Protein AF-A0A2B7XZV4-F1 (afdb_monomer_lite)

Foldseek 3Di:
DVQLVVQLVVLLVVLLVCLLVCVVVPDPDDPVVSVLASVLLSVLLSLLLVLLVLVLVVDPDPDDDPPDCPPVCVPSVVVSVCSVVVSVCCLVVVCVVVVHDRDDPVSVVVSNVSSVVSNVSSVVSVVDDVVVVVVVVVVVVVVVVVVVVVPDDPPDPDDDDDPPPPVVVVVVPPPDPPVVVPPDDDDDDD

InterPro domains:
  IPR006068 Cation-transporting P-type ATPase, C-terminal [PF00689] (1-126)
  IPR023298 P-type ATPase, transmembrane domain superfamily [SSF81665] (1-132)

Structure (mmCIF, N/CA/C/O backbone):
data_AF-A0A2B7XZV4-F1
#
_entry.id   AF-A0A2B7XZV4-F1
#
loop_
_atom_site.group_PDB
_atom_site.id
_atom_site.type_symbol
_atom_site.label_atom_id
_atom_site.label_alt_id
_atom_site.label_comp_id
_atom_site.label_asym_id
_atom_site.label_entity_id
_atom_site.label_seq_id
_atom_site.pdbx_PDB_ins_code
_atom_site.Cartn_x
_atom_site.Cartn_y
_atom_site.Cartn_z
_atom_site.occupancy
_atom_site.B_iso_or_equiv
_atom_site.auth_seq_id
_atom_site.auth_comp_id
_atom_site.auth_asym_id
_atom_site.auth_atom_id
_atom_site.pdbx_PDB_model_num
ATOM 1 N N . MET A 1 1 ? -10.770 3.164 16.080 1.00 66.19 1 MET A N 1
ATOM 2 C CA . MET A 1 1 ? -9.782 3.756 15.148 1.00 66.19 1 MET A CA 1
ATOM 3 C C . MET A 1 1 ? -8.525 2.907 15.030 1.00 66.19 1 MET A C 1
ATOM 5 O O . MET A 1 1 ? -8.260 2.432 13.936 1.00 66.19 1 MET A O 1
ATOM 9 N N . TRP A 1 2 ? -7.825 2.608 16.131 1.00 77.12 2 TRP A N 1
ATOM 10 C CA . TRP A 1 2 ? -6.609 1.775 16.102 1.00 77.12 2 TRP A CA 1
ATOM 11 C C . TRP A 1 2 ? -6.791 0.404 15.415 1.00 77.12 2 TRP A C 1
ATOM 13 O O . TRP A 1 2 ? -5.922 -0.012 14.662 1.00 77.12 2 TRP A O 1
ATOM 23 N N . LYS A 1 3 ? -7.953 -0.251 15.580 1.00 79.44 3 LYS A N 1
ATOM 24 C CA . LYS A 1 3 ? -8.263 -1.549 14.949 1.00 79.44 3 LYS A CA 1
ATOM 25 C C . LYS A 1 3 ? -8.179 -1.560 13.419 1.00 79.44 3 LYS A C 1
ATOM 27 O O . LYS A 1 3 ? -7.726 -2.540 12.845 1.00 79.44 3 LYS A O 1
ATOM 32 N N . VAL A 1 4 ? -8.627 -0.482 12.772 1.00 84.06 4 VAL A N 1
ATOM 33 C CA . VAL A 1 4 ? -8.668 -0.398 11.305 1.00 84.06 4 VAL A CA 1
ATOM 34 C C . VAL A 1 4 ? -7.257 -0.166 10.787 1.00 84.06 4 VAL A C 1
ATOM 36 O O . VAL A 1 4 ? -6.849 -0.837 9.856 1.00 84.06 4 VAL A O 1
ATOM 39 N N . ILE A 1 5 ? -6.489 0.695 11.461 1.00 87.06 5 ILE A N 1
ATOM 40 C CA . ILE A 1 5 ? -5.081 0.947 11.136 1.00 87.06 5 ILE A CA 1
ATOM 41 C C . ILE A 1 5 ? -4.276 -0.351 11.262 1.00 87.06 5 ILE A C 1
ATOM 43 O O . ILE A 1 5 ? -3.628 -0.770 10.315 1.00 87.06 5 ILE A O 1
ATOM 47 N N . VAL A 1 6 ? -4.372 -1.034 12.407 1.00 88.19 6 VAL A N 1
ATOM 48 C CA . VAL A 1 6 ? -3.632 -2.283 12.641 1.00 88.19 6 VAL A CA 1
ATOM 49 C C . VAL A 1 6 ? -4.053 -3.372 11.658 1.00 88.19 6 VAL A C 1
ATOM 51 O O . VAL A 1 6 ? -3.199 -4.067 11.120 1.00 88.19 6 VAL A O 1
ATOM 54 N N . GLY A 1 7 ? -5.351 -3.533 11.408 1.00 88.19 7 GLY A N 1
ATOM 55 C CA . GLY A 1 7 ? -5.821 -4.568 10.497 1.00 88.19 7 GLY A CA 1
ATOM 56 C C . GLY A 1 7 ? -5.460 -4.297 9.032 1.00 88.19 7 GLY A C 1
ATOM 57 O O . GLY A 1 7 ? -5.095 -5.238 8.330 1.00 88.19 7 GLY A O 1
ATOM 58 N N . GLU A 1 8 ? -5.491 -3.039 8.584 1.00 90.44 8 GLU A N 1
ATOM 59 C CA . GLU A 1 8 ? -5.095 -2.687 7.217 1.00 90.44 8 GLU A CA 1
ATOM 60 C C . GLU A 1 8 ? -3.590 -2.897 7.009 1.00 90.44 8 GLU A C 1
ATOM 62 O O . GLU A 1 8 ? -3.183 -3.470 6.003 1.00 90.44 8 GLU A O 1
ATOM 67 N N . GLU A 1 9 ? -2.756 -2.513 7.978 1.00 92.00 9 GLU A N 1
ATOM 68 C CA . GLU A 1 9 ? -1.309 -2.748 7.908 1.00 92.00 9 GLU A CA 1
ATOM 69 C C . GLU A 1 9 ? -0.969 -4.245 7.966 1.00 92.00 9 GLU A C 1
ATOM 71 O O . GLU A 1 9 ? -0.098 -4.711 7.231 1.00 92.00 9 GLU A O 1
ATOM 76 N N . ILE A 1 10 ? -1.696 -5.041 8.763 1.00 92.50 10 ILE A N 1
ATOM 77 C CA . ILE A 1 10 ? -1.559 -6.507 8.750 1.00 92.50 10 ILE A CA 1
ATOM 78 C C . ILE A 1 10 ? -1.912 -7.065 7.371 1.00 92.50 10 ILE A C 1
ATOM 80 O O . ILE A 1 10 ? -1.182 -7.916 6.866 1.00 92.50 10 ILE A O 1
ATOM 84 N N . TYR A 1 11 ? -2.998 -6.596 6.750 1.00 91.44 11 TYR A N 1
ATOM 85 C CA . TYR A 1 11 ? -3.364 -7.011 5.397 1.00 91.44 11 TYR A CA 1
ATOM 86 C C . TYR A 1 11 ? -2.264 -6.663 4.389 1.00 91.44 11 TYR A C 1
ATOM 88 O O . TYR A 1 11 ? -1.866 -7.523 3.608 1.00 91.44 11 TYR A O 1
ATOM 96 N N . GLN A 1 12 ? -1.728 -5.443 4.426 1.00 92.56 12 GLN A N 1
ATOM 97 C CA . GLN A 1 12 ? -0.689 -5.002 3.493 1.00 92.56 12 GLN A CA 1
ATOM 98 C C . GLN A 1 12 ? 0.615 -5.788 3.658 1.00 92.56 12 GLN A C 1
ATOM 100 O O . GLN A 1 12 ? 1.227 -6.190 2.664 1.00 92.56 12 GLN A O 1
ATOM 105 N N . LEU A 1 13 ? 1.017 -6.066 4.901 1.00 93.94 13 LEU A N 1
ATOM 106 C CA . LEU A 1 13 ? 2.166 -6.919 5.202 1.00 93.94 13 LEU A CA 1
ATOM 107 C C . LEU A 1 13 ? 1.927 -8.356 4.736 1.00 93.94 13 LEU A C 1
ATOM 109 O O . LEU A 1 13 ? 2.785 -8.931 4.068 1.00 93.94 13 LEU A O 1
ATOM 113 N N . ALA A 1 14 ? 0.758 -8.926 5.035 1.00 93.56 14 ALA A N 1
ATOM 114 C CA . ALA A 1 14 ? 0.409 -10.281 4.627 1.00 93.56 14 ALA A CA 1
ATOM 115 C C . ALA A 1 14 ? 0.369 -10.412 3.102 1.00 93.56 14 ALA A C 1
ATOM 117 O O . ALA A 1 14 ? 0.967 -11.333 2.556 1.00 93.56 14 ALA A O 1
ATOM 118 N N . ALA A 1 15 ? -0.270 -9.477 2.401 1.00 92.06 15 ALA A N 1
ATOM 119 C CA . ALA A 1 15 ? -0.349 -9.479 0.947 1.00 92.06 15 ALA A CA 1
ATOM 120 C C . ALA A 1 15 ? 1.033 -9.315 0.297 1.00 92.06 15 ALA A C 1
ATOM 122 O O . ALA A 1 15 ? 1.346 -10.036 -0.648 1.00 92.06 15 ALA A O 1
ATOM 123 N N . SER A 1 16 ? 1.890 -8.441 0.836 1.00 92.38 16 SER A N 1
ATOM 124 C CA . SER A 1 16 ? 3.270 -8.276 0.354 1.00 92.38 16 SER A CA 1
ATOM 125 C C . SER A 1 16 ? 4.112 -9.532 0.586 1.00 92.38 16 SER A C 1
ATOM 127 O O . SER A 1 16 ? 4.845 -9.958 -0.304 1.00 92.38 16 SER A O 1
ATOM 129 N N . TYR A 1 17 ? 3.967 -10.172 1.748 1.00 93.00 17 TYR A N 1
ATOM 130 C CA . TYR A 1 17 ? 4.653 -11.422 2.070 1.00 93.00 17 TYR A CA 1
ATOM 131 C C . TYR A 1 17 ? 4.172 -12.569 1.174 1.00 93.00 17 TYR A C 1
ATOM 133 O O . TYR A 1 17 ? 4.979 -13.265 0.563 1.00 93.00 17 TYR A O 1
ATOM 141 N N . ILE A 1 18 ? 2.856 -12.726 1.013 1.00 91.88 18 ILE A N 1
ATOM 142 C CA . ILE A 1 18 ? 2.265 -13.714 0.104 1.00 91.88 18 ILE A CA 1
ATOM 143 C C . ILE A 1 18 ? 2.763 -13.479 -1.319 1.00 91.88 18 ILE A C 1
ATOM 145 O O . ILE A 1 18 ? 3.168 -14.431 -1.974 1.00 91.88 18 ILE A O 1
ATOM 149 N N . LEU A 1 19 ? 2.787 -12.237 -1.802 1.00 89.31 19 LEU A N 1
ATOM 150 C CA . LEU A 1 19 ? 3.271 -11.929 -3.145 1.00 89.31 19 LEU A CA 1
ATOM 151 C C . LEU A 1 19 ? 4.769 -12.218 -3.302 1.00 89.31 19 LEU A C 1
ATOM 153 O O . LEU A 1 19 ? 5.180 -12.696 -4.354 1.00 89.31 19 LEU A O 1
ATOM 157 N N . HIS A 1 20 ? 5.572 -11.994 -2.263 1.00 88.81 20 HIS A N 1
ATOM 158 C CA . HIS A 1 20 ? 6.995 -12.321 -2.273 1.00 88.81 20 HIS A CA 1
ATOM 159 C C . HIS A 1 20 ? 7.237 -13.836 -2.380 1.00 88.81 20 HIS A C 1
ATOM 161 O O . HIS A 1 20 ? 7.999 -14.276 -3.236 1.00 88.81 20 HIS A O 1
ATOM 167 N N . PHE A 1 21 ? 6.540 -14.647 -1.577 1.00 87.50 21 PHE A N 1
ATOM 168 C CA . PHE A 1 21 ? 6.731 -16.106 -1.560 1.00 87.50 21 PHE A CA 1
ATOM 169 C C . PHE A 1 21 ? 5.967 -16.854 -2.657 1.00 87.50 21 PHE A C 1
ATOM 171 O O . PHE A 1 21 ? 6.426 -17.885 -3.147 1.00 87.50 21 PHE A O 1
ATOM 178 N N . ALA A 1 22 ? 4.790 -16.369 -3.047 1.00 85.56 22 ALA A N 1
ATOM 179 C CA . ALA A 1 22 ? 3.944 -17.002 -4.053 1.00 85.56 22 ALA A CA 1
ATOM 180 C C . ALA A 1 22 ? 4.149 -16.418 -5.458 1.00 85.56 22 ALA A C 1
ATOM 182 O O . ALA A 1 22 ? 3.806 -17.072 -6.442 1.00 85.56 22 ALA A O 1
ATOM 183 N N . GLY A 1 23 ? 4.756 -15.234 -5.580 1.00 80.50 23 GLY A N 1
ATOM 184 C CA . GLY A 1 23 ? 5.084 -14.589 -6.853 1.00 80.50 23 GLY A CA 1
ATOM 185 C C . GLY A 1 23 ? 5.802 -15.494 -7.865 1.00 80.50 23 GLY A C 1
ATOM 186 O O . GLY A 1 23 ? 5.378 -15.513 -9.024 1.00 80.50 23 GLY A O 1
ATOM 187 N N . PRO A 1 24 ? 6.798 -16.316 -7.468 1.00 78.50 24 PRO A N 1
ATOM 188 C CA . PRO A 1 24 ? 7.452 -17.258 -8.380 1.00 78.50 24 PRO A CA 1
ATOM 189 C C . PRO A 1 24 ? 6.502 -18.272 -9.036 1.00 78.50 24 PRO A C 1
ATOM 191 O O . PRO A 1 24 ? 6.781 -18.742 -10.137 1.00 78.50 24 PRO A O 1
ATOM 194 N N . ARG A 1 25 ? 5.375 -18.605 -8.388 1.00 74.12 25 ARG A N 1
ATOM 195 C CA . ARG A 1 25 ? 4.381 -19.570 -8.893 1.00 74.12 25 ARG A CA 1
ATOM 196 C C . ARG A 1 25 ? 3.387 -18.949 -9.876 1.00 74.12 25 ARG A C 1
ATOM 198 O O . ARG A 1 25 ? 2.841 -19.665 -10.707 1.00 74.12 25 ARG A O 1
ATOM 205 N N . PHE A 1 26 ? 3.143 -17.641 -9.781 1.00 69.25 26 PHE A N 1
ATOM 206 C CA . PHE A 1 26 ? 2.128 -16.937 -10.576 1.00 69.25 26 PHE A CA 1
ATOM 207 C C . PHE A 1 26 ? 2.693 -16.176 -11.785 1.00 69.25 26 PHE A C 1
ATOM 209 O O . PHE A 1 26 ? 1.923 -15.727 -12.633 1.00 69.25 26 PHE A O 1
ATOM 216 N N . LEU A 1 27 ? 4.016 -16.005 -11.880 1.00 69.50 27 LEU A N 1
ATOM 217 C CA . LEU A 1 27 ? 4.663 -15.250 -12.954 1.00 69.50 27 LEU A CA 1
ATOM 218 C C . LEU A 1 27 ? 5.225 -16.183 -14.046 1.00 69.50 27 LEU A C 1
ATOM 220 O O . LEU A 1 27 ? 6.229 -16.855 -13.805 1.00 69.50 27 LEU A O 1
ATOM 224 N N . PRO A 1 28 ? 4.661 -16.185 -15.269 1.00 64.69 28 PRO A N 1
ATOM 225 C CA . PRO A 1 28 ? 5.099 -17.055 -16.370 1.00 64.69 28 PRO A CA 1
ATOM 226 C C . PRO A 1 28 ? 6.418 -16.632 -17.067 1.00 64.69 28 PRO A C 1
ATOM 228 O O . PRO A 1 28 ? 6.605 -16.926 -18.239 1.00 64.69 28 PRO A O 1
ATOM 231 N N . SER A 1 29 ? 7.342 -15.937 -16.390 1.00 58.88 29 SER A N 1
ATOM 232 C CA . SER A 1 29 ? 8.588 -15.407 -16.996 1.00 58.88 29 SER A CA 1
ATOM 233 C C . SER A 1 29 ? 9.793 -16.323 -16.744 1.00 58.88 29 SER A C 1
ATOM 235 O O . SER A 1 29 ? 9.818 -17.004 -15.724 1.00 58.88 29 SER A O 1
ATOM 237 N N . ASP A 1 30 ? 10.805 -16.339 -17.616 1.00 62.25 30 ASP A N 1
ATOM 238 C CA . ASP A 1 30 ? 12.021 -17.160 -17.454 1.00 62.25 30 ASP A CA 1
ATOM 239 C C . ASP A 1 30 ? 12.729 -16.944 -16.110 1.00 62.25 30 ASP A C 1
ATOM 241 O O . ASP A 1 30 ? 12.752 -15.830 -15.581 1.00 62.25 30 ASP A O 1
ATOM 245 N N . ASN A 1 31 ? 13.311 -18.017 -15.567 1.00 61.78 31 ASN A N 1
ATOM 246 C CA . ASN A 1 31 ? 13.809 -18.109 -14.188 1.00 61.78 31 ASN A CA 1
ATOM 247 C C . ASN A 1 31 ? 14.786 -16.980 -13.806 1.00 61.78 31 ASN A C 1
ATOM 249 O O . ASN A 1 31 ? 14.632 -16.394 -12.738 1.00 61.78 31 ASN A O 1
ATOM 253 N N . ASP A 1 32 ? 15.681 -16.578 -14.711 1.00 63.16 32 ASP A N 1
ATOM 254 C CA . ASP A 1 32 ? 16.664 -15.510 -14.459 1.00 63.16 32 ASP A CA 1
ATOM 255 C C . ASP A 1 32 ? 16.030 -14.110 -14.382 1.00 63.16 32 ASP A C 1
ATOM 257 O O . ASP A 1 32 ? 16.518 -13.209 -13.699 1.00 63.16 32 ASP A O 1
ATOM 261 N N . THR A 1 33 ? 14.893 -13.914 -15.055 1.00 67.12 33 THR A N 1
ATOM 262 C CA . THR A 1 33 ? 14.143 -12.647 -15.028 1.00 67.12 33 THR A CA 1
ATOM 263 C C . THR A 1 33 ? 13.133 -12.570 -13.886 1.00 67.12 33 THR A C 1
ATOM 265 O O . THR A 1 33 ? 12.626 -11.484 -13.596 1.00 67.12 33 THR A O 1
ATOM 268 N N . LYS A 1 34 ? 12.823 -13.700 -13.235 1.00 68.50 34 LYS A N 1
ATOM 269 C CA . LYS A 1 34 ? 11.896 -13.747 -12.096 1.00 68.50 34 LYS A CA 1
ATOM 270 C C . LYS A 1 34 ? 12.510 -13.078 -10.868 1.00 68.50 34 LYS A C 1
ATOM 272 O O . LYS A 1 34 ? 11.899 -12.167 -10.314 1.00 68.50 34 LYS A O 1
ATOM 277 N N . GLU A 1 35 ? 13.725 -13.476 -10.497 1.00 70.94 35 GLU A N 1
ATOM 278 C CA . GLU A 1 35 ? 14.405 -13.019 -9.273 1.00 70.94 35 GLU A CA 1
ATOM 279 C C . GLU A 1 35 ? 14.624 -11.499 -9.246 1.00 70.94 35 GLU A C 1
ATOM 281 O O . GLU A 1 35 ? 14.456 -10.853 -8.215 1.00 70.94 35 GLU A O 1
ATOM 286 N N . SER A 1 36 ? 14.901 -10.888 -10.400 1.00 73.88 36 SER A N 1
ATOM 287 C CA . SER A 1 36 ? 15.126 -9.440 -10.503 1.00 73.88 36 SER A CA 1
ATOM 288 C C . SER A 1 36 ? 13.840 -8.604 -10.544 1.00 73.88 36 SER A C 1
ATOM 290 O O . SER A 1 36 ? 13.855 -7.424 -10.191 1.00 73.88 36 SER A O 1
ATOM 292 N N . ARG A 1 37 ? 12.708 -9.188 -10.961 1.00 79.50 37 ARG A N 1
ATOM 293 C CA . ARG A 1 37 ? 11.419 -8.481 -11.116 1.00 79.50 37 ARG A CA 1
ATOM 294 C C . ARG A 1 37 ? 10.489 -8.644 -9.921 1.00 79.50 37 ARG A C 1
ATOM 296 O O . ARG A 1 37 ? 9.630 -7.790 -9.707 1.00 79.50 37 ARG A O 1
ATOM 303 N N . LEU A 1 38 ? 10.647 -9.707 -9.136 1.00 85.12 38 LEU A N 1
ATOM 304 C CA . LEU A 1 38 ? 9.831 -9.967 -7.948 1.00 85.12 38 LEU A CA 1
ATOM 305 C C . LEU A 1 38 ? 9.902 -8.835 -6.908 1.00 85.12 38 LEU A C 1
ATOM 307 O O . LEU A 1 38 ? 8.837 -8.366 -6.502 1.00 85.12 38 LEU A O 1
ATOM 311 N N . PRO A 1 39 ? 11.085 -8.319 -6.515 1.00 86.00 39 PRO A N 1
ATOM 312 C CA . PRO A 1 39 ? 11.167 -7.215 -5.557 1.00 86.00 39 PRO A CA 1
ATOM 313 C C . PRO A 1 39 ? 10.483 -5.945 -6.073 1.00 86.00 39 PRO A C 1
ATOM 315 O O . PRO A 1 39 ? 9.751 -5.288 -5.334 1.00 86.00 39 PRO A O 1
ATOM 318 N N . ALA A 1 40 ? 10.655 -5.644 -7.364 1.00 87.25 40 ALA A N 1
ATOM 319 C CA . ALA A 1 40 ? 10.008 -4.520 -8.031 1.00 87.25 40 ALA A CA 1
ATOM 320 C C . ALA A 1 40 ? 8.475 -4.662 -8.038 1.00 87.25 40 ALA A C 1
ATOM 322 O O . ALA A 1 40 ? 7.758 -3.690 -7.804 1.00 87.25 40 ALA A O 1
ATOM 323 N N . LEU A 1 41 ? 7.961 -5.876 -8.257 1.00 88.75 41 LEU A N 1
ATOM 324 C CA . LEU A 1 41 ? 6.530 -6.168 -8.216 1.00 88.75 41 LEU A CA 1
ATOM 325 C C . LEU A 1 41 ? 5.939 -6.054 -6.811 1.00 88.75 41 LEU A C 1
ATOM 327 O O . LEU A 1 41 ? 4.858 -5.480 -6.655 1.00 88.75 41 LEU A O 1
ATOM 331 N N . VAL A 1 42 ? 6.636 -6.570 -5.799 1.00 89.81 42 VAL A N 1
ATOM 332 C CA . VAL A 1 42 ? 6.218 -6.451 -4.396 1.00 89.81 42 VAL A CA 1
ATOM 333 C C . VAL A 1 42 ? 6.192 -4.984 -3.982 1.00 89.81 42 VAL A C 1
ATOM 335 O O . VAL A 1 42 ? 5.180 -4.523 -3.458 1.00 89.81 42 VAL A O 1
ATOM 338 N N . PHE A 1 43 ? 7.244 -4.227 -4.300 1.00 88.94 43 PHE A N 1
ATOM 339 C CA . PHE A 1 43 ? 7.303 -2.791 -4.033 1.00 88.94 43 PHE A CA 1
ATOM 340 C C . PHE A 1 43 ? 6.168 -2.024 -4.725 1.00 88.94 43 PHE A C 1
ATOM 342 O O . PHE A 1 43 ? 5.448 -1.273 -4.068 1.00 88.94 43 PHE A O 1
ATOM 349 N N . ASN A 1 44 ? 5.956 -2.250 -6.026 1.00 90.62 44 ASN A N 1
ATOM 350 C CA . ASN A 1 44 ? 4.896 -1.586 -6.786 1.00 90.62 44 ASN A CA 1
ATOM 351 C C . ASN A 1 44 ? 3.514 -1.877 -6.190 1.00 90.62 44 ASN A C 1
ATOM 353 O O . ASN A 1 44 ? 2.702 -0.978 -5.997 1.00 90.62 44 ASN A O 1
ATOM 357 N N . THR A 1 45 ? 3.257 -3.138 -5.847 1.00 91.94 45 THR A N 1
ATOM 358 C CA . THR A 1 45 ? 1.988 -3.550 -5.238 1.00 91.94 45 THR A CA 1
ATOM 359 C C . THR A 1 45 ? 1.791 -2.915 -3.864 1.00 91.94 45 THR A C 1
ATOM 361 O O . THR A 1 45 ? 0.704 -2.422 -3.569 1.00 91.94 45 THR A O 1
ATOM 364 N N . PHE A 1 46 ? 2.840 -2.859 -3.043 1.00 92.06 46 PHE A N 1
ATOM 365 C CA . PHE A 1 46 ? 2.792 -2.217 -1.733 1.00 92.06 46 PHE A CA 1
ATOM 366 C C . PHE A 1 46 ? 2.489 -0.714 -1.849 1.00 92.06 46 PHE A C 1
ATOM 368 O O . PHE A 1 46 ? 1.612 -0.212 -1.150 1.00 92.06 46 PHE A O 1
ATOM 375 N N . MET A 1 47 ? 3.113 0.005 -2.788 1.00 91.12 47 MET A N 1
ATOM 376 C CA . MET A 1 47 ? 2.813 1.425 -3.035 1.00 91.12 47 MET A CA 1
ATOM 377 C C . MET A 1 47 ? 1.371 1.653 -3.520 1.00 91.12 47 MET A C 1
ATOM 379 O O . MET A 1 47 ? 0.712 2.614 -3.099 1.00 91.12 47 MET A O 1
ATOM 383 N N . TRP A 1 48 ? 0.836 0.745 -4.343 1.00 91.94 48 TRP A N 1
ATOM 384 C CA . TRP A 1 48 ? -0.579 0.761 -4.720 1.00 91.94 48 TRP A CA 1
ATOM 385 C C . TRP A 1 48 ? -1.489 0.566 -3.512 1.00 91.94 48 TRP A C 1
ATOM 387 O O . TRP A 1 48 ? -2.428 1.341 -3.329 1.00 91.94 48 TRP A O 1
ATOM 397 N N . MET A 1 49 ? -1.190 -0.399 -2.643 1.00 92.38 49 MET A N 1
ATOM 398 C CA . MET A 1 49 ? -1.946 -0.602 -1.407 1.00 92.38 49 MET A CA 1
ATOM 399 C C . MET A 1 49 ? -1.926 0.643 -0.512 1.00 92.38 49 MET A C 1
ATOM 401 O O . MET A 1 49 ? -2.987 1.042 -0.038 1.00 92.38 49 MET A O 1
ATOM 405 N N . GLN A 1 50 ? -0.776 1.307 -0.357 1.00 91.44 50 GLN A N 1
ATOM 406 C CA . GLN A 1 50 ? -0.664 2.551 0.416 1.00 91.44 50 GLN A CA 1
ATOM 407 C C . GLN A 1 50 ? -1.498 3.691 -0.185 1.00 91.44 50 GLN A C 1
ATOM 409 O O . GLN A 1 50 ? -2.177 4.432 0.530 1.00 91.44 50 GLN A O 1
ATOM 414 N N . THR A 1 51 ? -1.514 3.800 -1.514 1.00 89.44 51 THR A N 1
ATOM 415 C CA . THR A 1 51 ? -2.335 4.790 -2.228 1.00 89.44 51 THR A CA 1
ATOM 416 C C . THR A 1 51 ? -3.827 4.558 -1.980 1.00 89.44 51 THR A C 1
ATOM 418 O O . THR A 1 51 ? -4.567 5.499 -1.686 1.00 89.44 51 THR A O 1
ATOM 421 N N . PHE A 1 52 ? -4.287 3.307 -2.049 1.00 87.19 52 PHE A N 1
ATOM 422 C CA . PHE A 1 52 ? -5.686 2.973 -1.779 1.00 87.19 52 PHE A CA 1
ATOM 423 C C . PHE A 1 52 ? -6.050 3.080 -0.292 1.00 87.19 52 PHE A C 1
ATOM 425 O O . PHE A 1 52 ? -7.155 3.519 0.030 1.00 87.19 52 PHE A O 1
ATOM 432 N N . ASN A 1 53 ? -5.117 2.787 0.615 1.00 86.81 53 ASN A N 1
ATOM 433 C CA . ASN A 1 53 ? -5.282 2.993 2.056 1.00 86.81 53 ASN A CA 1
ATOM 434 C C . ASN A 1 53 ? -5.507 4.482 2.389 1.00 86.81 53 ASN A C 1
ATOM 436 O O . ASN A 1 53 ? -6.391 4.827 3.178 1.00 86.81 53 ASN A O 1
ATOM 440 N N . LEU A 1 54 ? -4.797 5.399 1.718 1.00 84.19 54 LEU A N 1
ATOM 441 C CA . LEU A 1 54 ? -5.027 6.845 1.854 1.00 84.19 54 LEU A CA 1
ATOM 442 C C . LEU A 1 54 ? -6.454 7.246 1.437 1.00 84.19 54 LEU A C 1
ATOM 444 O O . LEU A 1 54 ? -7.087 8.078 2.092 1.00 84.19 54 LEU A O 1
ATOM 448 N N . ILE A 1 55 ? -6.980 6.633 0.372 1.00 79.00 55 ILE A N 1
ATOM 449 C CA . ILE A 1 55 ? -8.357 6.856 -0.093 1.00 79.00 55 ILE A CA 1
ATOM 450 C C . ILE A 1 55 ? -9.363 6.330 0.938 1.00 79.00 55 ILE A C 1
ATOM 452 O O . ILE A 1 55 ? -10.326 7.033 1.260 1.00 79.00 55 ILE A O 1
ATOM 456 N N . ASN A 1 56 ? -9.126 5.138 1.491 1.00 79.06 56 ASN A N 1
ATOM 457 C CA . ASN A 1 56 ? -9.974 4.533 2.517 1.00 79.06 56 ASN A CA 1
ATOM 458 C C . ASN A 1 56 ? -10.036 5.412 3.782 1.00 79.06 56 ASN A C 1
ATOM 460 O O . ASN A 1 56 ? -11.120 5.753 4.266 1.00 79.06 56 ASN A O 1
ATOM 464 N N . ASN A 1 57 ? -8.889 5.883 4.275 1.00 71.31 57 ASN A N 1
ATOM 465 C CA . ASN A 1 57 ? -8.797 6.695 5.494 1.00 71.31 57 ASN A CA 1
ATOM 466 C C . ASN A 1 57 ? -9.325 8.131 5.340 1.00 71.31 57 ASN A C 1
ATOM 468 O O . ASN A 1 57 ? -9.592 8.788 6.345 1.00 71.31 57 ASN A O 1
ATOM 472 N N . ARG A 1 58 ? -9.572 8.609 4.111 1.00 72.44 58 ARG A N 1
ATOM 473 C CA . ARG A 1 58 ? -10.171 9.934 3.871 1.00 72.44 58 ARG A CA 1
ATOM 474 C C . ARG A 1 58 ? -11.628 10.038 4.330 1.00 72.44 58 ARG A C 1
ATOM 476 O O . ARG A 1 58 ? -12.079 11.126 4.675 1.00 72.44 58 ARG A O 1
ATOM 483 N N . ARG A 1 59 ? -12.393 8.944 4.304 1.00 59.22 59 ARG A N 1
ATOM 484 C CA . ARG A 1 59 ? -13.788 8.928 4.773 1.00 59.22 59 ARG A CA 1
ATOM 485 C C . ARG A 1 59 ? -13.940 7.934 5.908 1.00 59.22 59 ARG A C 1
ATOM 487 O O . ARG A 1 59 ? -14.330 6.798 5.682 1.00 59.22 59 ARG A O 1
ATOM 494 N N . VAL A 1 60 ? -13.640 8.376 7.124 1.00 57.09 60 VAL A N 1
ATOM 495 C CA . VAL A 1 60 ? -14.032 7.688 8.366 1.00 57.09 60 VAL A CA 1
ATOM 496 C C . VAL A 1 60 ? -15.470 8.045 8.787 1.00 57.09 60 VAL A C 1
ATOM 498 O O . VAL A 1 60 ? -16.024 7.388 9.662 1.00 57.09 60 VAL A O 1
ATOM 501 N N . ASP A 1 61 ? -16.116 9.013 8.125 1.00 47.62 61 ASP A N 1
ATOM 502 C CA . ASP A 1 61 ? -17.475 9.436 8.473 1.00 47.62 61 ASP A CA 1
ATOM 503 C C . ASP A 1 61 ? -18.566 8.595 7.800 1.00 47.62 61 ASP A C 1
ATOM 505 O O . ASP A 1 61 ? -18.644 8.463 6.577 1.00 47.62 61 ASP A O 1
ATOM 509 N N . SER A 1 62 ? -19.445 8.058 8.644 1.00 51.47 62 SER A N 1
ATOM 510 C CA . SER A 1 62 ? -20.549 7.134 8.364 1.00 51.47 62 SER A CA 1
ATOM 511 C C . SER A 1 62 ? -21.766 7.747 7.653 1.00 51.47 62 SER A C 1
ATOM 513 O O . SER A 1 62 ? -22.857 7.188 7.735 1.00 51.47 62 SER A O 1
ATOM 515 N N . HIS A 1 63 ? -21.626 8.885 6.967 1.00 46.84 63 HIS A N 1
ATOM 516 C CA . HIS A 1 63 ? -22.772 9.601 6.400 1.00 46.84 63 HIS A CA 1
ATOM 517 C C . HIS A 1 63 ? -22.709 9.672 4.868 1.00 46.84 63 HIS A C 1
ATOM 519 O O . HIS A 1 63 ? -21.815 10.256 4.252 1.00 46.84 63 HIS A O 1
ATOM 525 N N . VAL A 1 64 ? -23.702 9.021 4.267 1.00 49.84 64 VAL A N 1
ATOM 526 C CA . VAL A 1 64 ? -24.052 9.005 2.846 1.00 49.84 64 VAL A CA 1
ATOM 527 C C . VAL A 1 64 ? -24.183 10.426 2.280 1.00 49.84 64 VAL A C 1
ATOM 529 O O . VAL A 1 64 ? -25.051 11.197 2.667 1.00 49.84 64 VAL A O 1
ATOM 532 N N . GLY A 1 65 ? -23.298 10.775 1.345 1.00 50.47 65 GLY A N 1
ATOM 533 C CA . GLY A 1 65 ? -23.274 12.087 0.689 1.00 50.47 65 GLY A CA 1
ATOM 534 C C . GLY A 1 65 ? -22.032 12.253 -0.184 1.00 50.47 65 GLY A C 1
ATOM 535 O O . GLY A 1 65 ? -21.133 13.036 0.122 1.00 50.47 65 GLY A O 1
ATOM 536 N N . VAL A 1 66 ? -21.916 11.444 -1.245 1.00 55.78 66 VAL A N 1
ATOM 537 C CA . VAL A 1 66 ? -20.635 11.217 -1.938 1.00 55.78 66 VAL A CA 1
ATOM 538 C C . VAL A 1 66 ? -20.113 12.435 -2.717 1.00 55.78 66 VAL A C 1
ATOM 540 O O . VAL A 1 66 ? -18.895 12.590 -2.790 1.00 55.78 66 VAL A O 1
ATOM 543 N N . PHE A 1 67 ? -20.968 13.346 -3.189 1.00 51.44 67 PHE A N 1
ATOM 544 C CA . PHE A 1 67 ? -20.581 14.353 -4.191 1.00 51.44 67 PHE A CA 1
ATOM 545 C C . PHE A 1 67 ? -20.286 15.777 -3.689 1.00 51.44 67 PHE A C 1
ATOM 547 O O . PHE A 1 67 ? -19.650 16.542 -4.407 1.00 51.44 67 PHE A O 1
ATOM 554 N N . TRP A 1 68 ? -20.670 16.150 -2.465 1.00 48.84 68 TRP A N 1
ATOM 555 C CA . TRP A 1 68 ? -20.650 17.568 -2.052 1.00 48.84 68 TRP A CA 1
ATOM 556 C C . TRP A 1 68 ? -19.395 18.037 -1.289 1.00 48.84 68 TRP A C 1
ATOM 558 O O . TRP A 1 68 ? -19.288 19.207 -0.933 1.00 48.84 68 TRP A O 1
ATOM 568 N N . GLY A 1 69 ? -18.414 17.157 -1.048 1.00 50.72 69 GLY A N 1
ATOM 569 C CA . GLY A 1 69 ? -17.254 17.465 -0.188 1.00 50.72 69 GLY A CA 1
ATOM 570 C C . GLY A 1 69 ? -15.871 17.211 -0.789 1.00 50.72 69 GLY A C 1
ATOM 571 O O . GLY A 1 69 ? -14.870 17.491 -0.133 1.00 50.72 69 GLY A O 1
ATOM 572 N N . ILE A 1 70 ? -15.781 16.699 -2.024 1.00 53.28 70 ILE A N 1
ATOM 573 C CA . ILE A 1 70 ? -14.517 16.218 -2.626 1.00 53.28 70 ILE A CA 1
ATOM 574 C C . ILE A 1 70 ? -13.441 17.320 -2.693 1.00 53.28 70 ILE A C 1
ATOM 576 O O . ILE A 1 70 ? -12.252 17.013 -2.635 1.00 53.28 70 ILE A O 1
ATOM 580 N N . ARG A 1 71 ? -13.852 18.594 -2.738 1.00 52.81 71 ARG A N 1
ATOM 581 C CA . ARG A 1 71 ? -12.978 19.769 -2.882 1.00 52.81 71 ARG A CA 1
ATOM 582 C C . ARG A 1 71 ? -12.637 20.487 -1.565 1.00 52.81 71 ARG A C 1
ATOM 584 O O . ARG A 1 71 ? -11.963 21.508 -1.605 1.00 52.81 71 ARG A O 1
ATOM 591 N N . ARG A 1 72 ? -13.090 20.013 -0.396 1.00 55.88 72 ARG A N 1
ATOM 592 C CA . ARG A 1 72 ? -12.894 20.758 0.870 1.00 55.88 72 ARG A CA 1
ATOM 593 C C . ARG A 1 72 ? -11.521 20.525 1.526 1.00 55.88 72 ARG A C 1
ATOM 595 O O . ARG A 1 72 ? -11.132 21.309 2.379 1.00 55.88 72 ARG A O 1
ATOM 602 N N . GLY A 1 73 ? -10.763 19.511 1.087 1.00 65.50 73 GLY A N 1
ATOM 603 C CA . GLY A 1 73 ? -9.413 19.196 1.581 1.00 65.50 73 GLY A CA 1
ATOM 604 C C . GLY A 1 73 ? -8.407 18.965 0.450 1.00 65.50 73 GLY A C 1
ATOM 605 O O . GLY A 1 73 ? -8.084 17.823 0.128 1.00 65.50 73 GLY A O 1
ATOM 606 N N . TYR A 1 74 ? -7.918 20.046 -0.163 1.00 68.44 74 TYR A N 1
ATOM 607 C CA . TYR A 1 74 ? -6.957 20.006 -1.276 1.00 68.44 74 TYR A CA 1
ATOM 608 C C . TYR A 1 74 ? -5.617 19.366 -0.892 1.00 68.44 74 TYR A C 1
ATOM 610 O O . TYR A 1 74 ? -5.038 18.655 -1.705 1.00 68.44 74 TYR A O 1
ATOM 618 N N . TYR A 1 75 ? -5.163 19.525 0.354 1.00 74.38 75 TYR A N 1
ATOM 619 C CA . TYR A 1 75 ? -3.908 18.940 0.837 1.00 74.38 75 TYR A CA 1
ATOM 620 C C . TYR A 1 75 ? -3.839 17.415 0.686 1.00 74.38 75 TYR A C 1
ATOM 622 O O . TYR A 1 75 ? -2.808 16.887 0.286 1.00 74.38 75 TYR A O 1
ATOM 630 N N . LEU A 1 76 ? -4.940 16.701 0.943 1.00 73.06 76 LEU A N 1
ATOM 631 C CA . LEU A 1 76 ? -4.965 15.237 0.851 1.00 73.06 76 LEU A CA 1
ATOM 632 C C . LEU A 1 76 ? -5.010 14.765 -0.609 1.00 73.06 76 LEU A C 1
ATOM 634 O O . LEU A 1 76 ? -4.387 13.767 -0.955 1.00 73.06 76 LEU A O 1
ATOM 638 N N . LEU A 1 77 ? -5.679 15.522 -1.486 1.00 78.06 77 LEU A N 1
ATOM 639 C CA . LEU A 1 77 ? -5.627 15.286 -2.931 1.00 78.06 77 LEU A CA 1
ATOM 640 C C . LEU A 1 77 ? -4.203 15.500 -3.469 1.00 78.06 77 LEU A C 1
ATOM 642 O O . LEU A 1 77 ? -3.709 14.671 -4.224 1.00 78.06 77 LEU A O 1
ATOM 646 N N . ILE A 1 78 ? -3.535 16.577 -3.046 1.00 83.56 78 ILE A N 1
ATOM 647 C CA . ILE A 1 78 ? -2.147 16.874 -3.422 1.00 83.56 78 ILE A CA 1
ATOM 648 C C . ILE A 1 78 ? -1.213 15.773 -2.918 1.00 83.56 78 ILE A C 1
ATOM 650 O O . ILE A 1 78 ? -0.409 15.277 -3.696 1.00 83.56 78 ILE A O 1
ATOM 654 N N . ALA A 1 79 ? -1.350 15.336 -1.663 1.00 84.06 79 ALA A N 1
ATOM 655 C CA . ALA A 1 79 ? -0.554 14.239 -1.115 1.00 84.06 79 ALA A CA 1
ATOM 656 C C . ALA A 1 79 ? -0.777 12.925 -1.882 1.00 84.06 79 ALA A C 1
ATOM 658 O O . ALA A 1 79 ? 0.186 12.241 -2.213 1.00 84.06 79 ALA A O 1
ATOM 659 N N . MET A 1 80 ? -2.023 12.597 -2.241 1.00 85.56 80 MET A N 1
ATOM 660 C CA . MET A 1 80 ? -2.337 11.418 -3.056 1.00 85.56 80 MET A CA 1
ATOM 661 C C . MET A 1 80 ? -1.681 11.496 -4.439 1.00 85.56 80 MET A C 1
ATOM 663 O O . MET A 1 80 ? -1.056 10.535 -4.880 1.00 85.56 80 MET A O 1
ATOM 667 N N . LEU A 1 81 ? -1.784 12.645 -5.111 1.00 87.38 81 LEU A N 1
ATOM 668 C CA . LEU A 1 81 ? -1.149 12.867 -6.410 1.00 87.38 81 LEU A CA 1
ATOM 669 C C . LEU A 1 81 ? 0.379 12.841 -6.310 1.00 87.38 81 LEU A C 1
ATOM 671 O O . LEU A 1 81 ? 1.027 12.288 -7.192 1.00 87.38 81 LEU A O 1
ATOM 675 N N . ALA A 1 82 ? 0.951 13.378 -5.232 1.00 89.81 82 ALA A N 1
ATOM 676 C CA . ALA A 1 82 ? 2.385 13.339 -4.973 1.00 89.81 82 ALA A CA 1
ATOM 677 C C . ALA A 1 82 ? 2.880 11.905 -4.739 1.00 89.81 82 ALA A C 1
ATOM 679 O O . ALA A 1 82 ? 3.918 11.535 -5.276 1.00 89.81 82 ALA A O 1
ATOM 680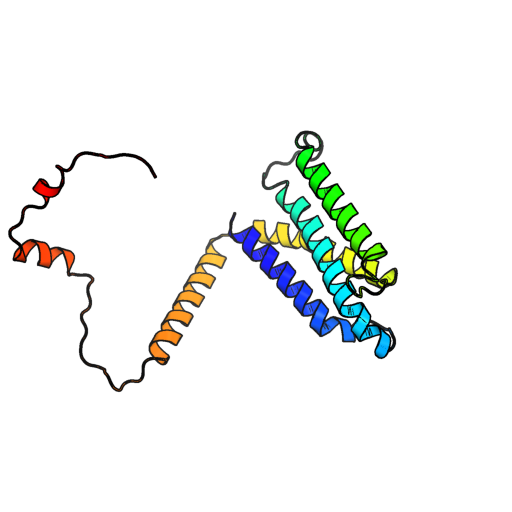 N N . ILE A 1 83 ? 2.127 11.075 -4.011 1.00 90.00 83 ILE A N 1
ATOM 681 C CA . ILE A 1 83 ? 2.460 9.658 -3.806 1.00 90.00 83 ILE A CA 1
ATOM 682 C C . ILE A 1 83 ? 2.353 8.887 -5.123 1.00 90.00 83 ILE A C 1
ATOM 684 O O . ILE A 1 83 ? 3.281 8.162 -5.467 1.00 90.00 83 ILE A O 1
ATOM 688 N N . ILE A 1 84 ? 1.273 9.076 -5.893 1.00 89.94 84 ILE A N 1
ATOM 689 C CA . ILE A 1 84 ? 1.089 8.433 -7.206 1.00 89.94 84 ILE A CA 1
ATOM 690 C C . ILE A 1 84 ? 2.200 8.852 -8.179 1.00 89.94 84 ILE A C 1
ATOM 692 O O . ILE A 1 84 ? 2.838 8.003 -8.798 1.00 89.94 84 ILE A O 1
ATOM 696 N N . GLY A 1 85 ? 2.472 10.151 -8.293 1.00 90.69 85 GLY A N 1
ATOM 697 C CA . GLY A 1 85 ? 3.534 10.674 -9.152 1.00 90.69 85 GLY A CA 1
ATOM 698 C C . GLY A 1 85 ? 4.922 10.221 -8.702 1.00 90.69 85 GLY A C 1
ATOM 699 O O . GLY A 1 85 ? 5.739 9.820 -9.532 1.00 90.69 85 GLY A O 1
ATOM 700 N N . GLY A 1 86 ? 5.173 10.214 -7.392 1.00 89.69 86 GLY A N 1
ATOM 701 C CA . GLY A 1 86 ? 6.419 9.752 -6.789 1.00 89.69 86 GLY A CA 1
ATOM 702 C C . GLY A 1 86 ? 6.679 8.276 -7.068 1.00 89.69 86 GLY A C 1
ATOM 703 O O . GLY A 1 86 ? 7.744 7.940 -7.580 1.00 89.69 86 GLY A O 1
ATOM 704 N N . GLN A 1 87 ? 5.701 7.397 -6.828 1.00 88.25 87 GLN A N 1
ATOM 705 C CA . GLN A 1 87 ? 5.874 5.965 -7.094 1.00 88.25 87 GLN A CA 1
ATOM 706 C C . GLN A 1 87 ? 6.076 5.678 -8.588 1.00 88.25 87 GLN A C 1
ATOM 708 O O . GLN A 1 87 ? 6.947 4.888 -8.940 1.00 88.25 87 GLN A O 1
ATOM 713 N N . ILE A 1 88 ? 5.348 6.362 -9.481 1.00 87.75 88 ILE A N 1
ATOM 714 C CA . ILE A 1 88 ? 5.520 6.207 -10.933 1.00 87.75 88 ILE A CA 1
ATOM 715 C C . ILE A 1 88 ? 6.934 6.640 -11.330 1.00 87.75 88 ILE A C 1
ATOM 717 O O . ILE A 1 88 ? 7.630 5.912 -12.036 1.00 87.75 88 ILE A O 1
ATOM 721 N N . THR A 1 89 ? 7.396 7.784 -10.820 1.00 86.75 89 THR A N 1
ATOM 722 C CA . THR A 1 89 ? 8.758 8.280 -11.062 1.00 86.75 89 THR A CA 1
ATOM 723 C C . THR A 1 89 ? 9.805 7.280 -10.578 1.00 86.75 89 THR A C 1
ATOM 725 O O . THR A 1 89 ? 10.733 6.970 -11.321 1.00 86.75 89 THR A O 1
ATOM 728 N N . ILE A 1 90 ? 9.637 6.698 -9.386 1.00 85.00 90 ILE A N 1
ATOM 729 C CA . ILE A 1 90 ? 10.543 5.671 -8.852 1.00 85.00 90 ILE A CA 1
ATOM 730 C C . ILE A 1 90 ? 10.542 4.419 -9.738 1.00 85.00 90 ILE A C 1
ATOM 732 O O . ILE A 1 90 ? 11.603 3.870 -10.009 1.00 85.00 90 ILE A O 1
ATOM 736 N N . MET A 1 91 ? 9.395 3.988 -10.260 1.00 81.62 91 MET A N 1
ATOM 737 C CA . MET A 1 91 ? 9.318 2.802 -11.122 1.00 81.62 91 MET A CA 1
ATOM 738 C C . MET A 1 91 ? 9.965 3.006 -12.501 1.00 81.62 91 MET A C 1
ATOM 740 O O . MET A 1 91 ? 10.461 2.046 -13.091 1.00 81.62 91 MET A O 1
ATOM 744 N N . PHE A 1 92 ? 9.989 4.237 -13.023 1.00 79.38 92 PHE A N 1
ATOM 745 C CA . PHE A 1 92 ? 10.615 4.548 -14.315 1.00 79.38 92 PHE A CA 1
ATOM 746 C C . PHE A 1 92 ? 12.088 4.971 -14.209 1.00 79.38 92 PHE A C 1
ATOM 748 O O . PHE A 1 92 ? 12.881 4.620 -15.085 1.00 79.38 92 PHE A O 1
ATOM 755 N N . VAL A 1 93 ? 12.458 5.704 -13.155 1.00 78.69 93 VAL A N 1
ATOM 756 C CA . VAL A 1 93 ? 13.798 6.291 -12.949 1.00 78.69 93 VAL A CA 1
ATOM 757 C C . VAL A 1 93 ? 14.646 5.463 -11.976 1.00 78.69 93 VAL A C 1
ATOM 759 O O . VAL A 1 93 ? 15.869 5.454 -12.069 1.00 78.69 93 VAL A O 1
ATOM 762 N N . GLY A 1 94 ? 14.025 4.694 -11.081 1.00 69.38 94 GLY A N 1
ATOM 763 C CA . GLY A 1 94 ? 14.703 3.881 -10.067 1.00 69.38 94 GLY A CA 1
ATOM 764 C C . GLY A 1 94 ? 15.404 2.628 -10.595 1.00 69.38 94 GLY A C 1
ATOM 765 O O . GLY A 1 94 ? 15.978 1.882 -9.807 1.00 69.38 94 GLY A O 1
ATOM 766 N N . GLY A 1 95 ? 15.411 2.389 -11.908 1.00 68.00 95 GLY A N 1
ATOM 767 C CA . GLY A 1 95 ? 16.085 1.227 -12.490 1.00 68.00 95 GLY A CA 1
ATOM 768 C C . GLY A 1 95 ? 17.599 1.211 -12.270 1.00 68.00 95 GLY A C 1
ATOM 769 O O . GLY A 1 95 ? 18.161 0.149 -12.031 1.00 68.00 95 GLY A O 1
ATOM 770 N N . THR A 1 96 ? 18.258 2.372 -12.281 1.00 61.56 96 THR A N 1
ATOM 771 C CA . THR A 1 96 ? 19.714 2.479 -12.067 1.00 61.56 96 THR A CA 1
ATOM 772 C C . THR A 1 96 ? 20.097 2.649 -10.598 1.00 61.56 96 THR A C 1
ATOM 774 O O . THR A 1 96 ? 21.145 2.166 -10.189 1.00 61.56 96 THR A O 1
ATOM 777 N N . VAL A 1 97 ? 19.253 3.309 -9.795 1.00 67.00 97 VAL A N 1
ATOM 778 C CA . VAL A 1 97 ? 19.552 3.632 -8.384 1.00 67.00 97 VAL A CA 1
ATOM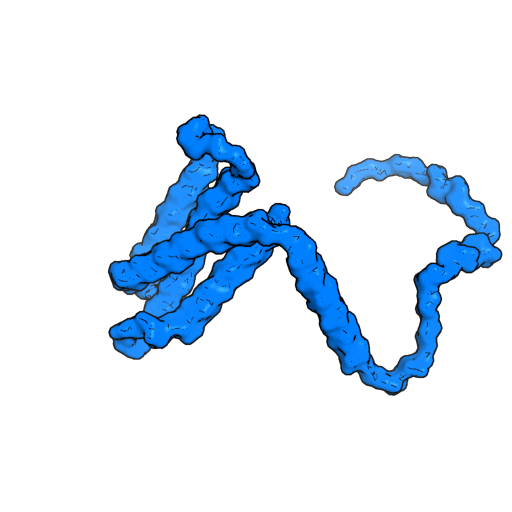 779 C C . VAL A 1 97 ? 19.066 2.543 -7.423 1.00 67.00 97 VAL A C 1
ATOM 781 O O . VAL A 1 97 ? 19.740 2.233 -6.448 1.00 67.00 97 VAL A O 1
ATOM 784 N N . PHE A 1 98 ? 17.917 1.930 -7.706 1.00 63.59 98 PHE A N 1
ATOM 785 C CA . PHE A 1 98 ? 17.288 0.917 -6.854 1.00 63.59 98 PHE A CA 1
ATOM 786 C C . PHE A 1 98 ? 17.306 -0.486 -7.484 1.00 63.59 98 PHE A C 1
ATOM 788 O O . PHE A 1 98 ? 16.685 -1.401 -6.951 1.00 63.59 98 PHE A O 1
ATOM 795 N N . SER A 1 99 ? 18.003 -0.668 -8.618 1.00 65.00 99 SER A N 1
ATOM 796 C CA . SER A 1 99 ? 18.029 -1.925 -9.393 1.00 65.00 99 SER A CA 1
ATOM 797 C C . SER A 1 99 ? 16.630 -2.475 -9.711 1.00 65.00 99 SER A C 1
ATOM 799 O O . SER A 1 99 ? 16.416 -3.683 -9.813 1.00 65.00 99 SER A O 1
ATOM 801 N N . VAL A 1 100 ? 15.649 -1.581 -9.862 1.00 68.06 100 VAL A N 1
ATOM 802 C CA . VAL A 1 100 ? 14.252 -1.944 -10.116 1.00 68.06 100 VAL A CA 1
ATOM 803 C C . VAL A 1 100 ? 14.092 -2.278 -11.595 1.00 68.06 100 VAL A C 1
ATOM 805 O O . VAL A 1 100 ? 14.176 -1.407 -12.462 1.00 68.06 100 VAL A O 1
ATOM 808 N N . HIS A 1 101 ? 13.842 -3.547 -11.910 1.00 76.12 101 HIS A N 1
ATOM 809 C CA . HIS A 1 101 ? 13.522 -3.925 -13.281 1.00 76.12 101 HIS A CA 1
ATOM 810 C C . HIS A 1 101 ? 12.159 -3.377 -13.706 1.00 76.12 101 HIS A C 1
ATOM 812 O O . HIS A 1 101 ? 11.191 -3.400 -12.944 1.00 76.12 101 HIS A O 1
ATOM 818 N N . ARG A 1 102 ? 12.068 -2.933 -14.965 1.00 76.38 102 ARG A N 1
ATOM 819 C CA . ARG A 1 102 ? 10.799 -2.492 -15.553 1.00 76.38 102 ARG A CA 1
ATOM 820 C C . ARG A 1 102 ? 9.802 -3.650 -15.5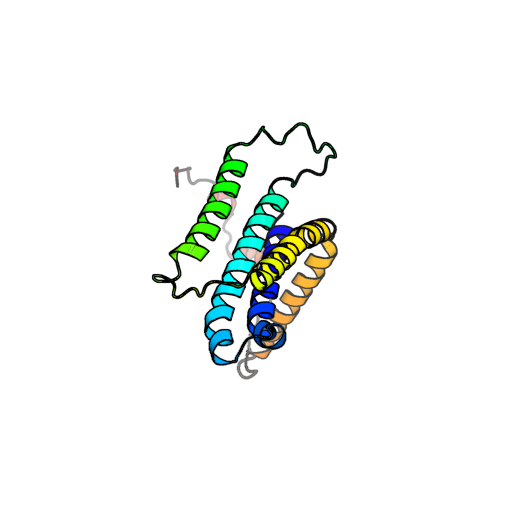56 1.00 76.38 102 ARG A C 1
ATOM 822 O O . ARG A 1 102 ? 10.066 -4.710 -16.124 1.00 76.38 102 ARG A O 1
ATOM 829 N N . LEU A 1 103 ? 8.653 -3.424 -14.927 1.00 78.75 103 LEU A N 1
ATOM 830 C CA . LEU A 1 103 ? 7.544 -4.371 -14.922 1.00 78.75 103 LEU A CA 1
ATOM 831 C C . LEU A 1 103 ? 6.861 -4.412 -16.290 1.00 78.75 103 LEU A C 1
ATOM 833 O O . LEU A 1 103 ? 6.672 -3.387 -16.943 1.00 78.75 103 LEU A O 1
ATOM 837 N N . ASN A 1 104 ? 6.400 -5.601 -16.669 1.00 82.81 104 ASN A N 1
ATOM 838 C CA . ASN A 1 104 ? 5.512 -5.768 -17.817 1.00 82.81 104 ASN A CA 1
ATOM 839 C C . ASN A 1 104 ? 4.111 -5.201 -17.510 1.00 82.81 104 ASN A C 1
ATOM 841 O O . ASN A 1 104 ? 3.681 -5.189 -16.355 1.00 82.81 104 ASN A O 1
ATOM 845 N N . GLY A 1 105 ? 3.346 -4.833 -18.544 1.00 82.06 105 GLY A N 1
ATOM 846 C CA . GLY A 1 105 ? 1.965 -4.344 -18.387 1.00 82.06 105 GLY A CA 1
ATOM 847 C C . GLY A 1 105 ? 1.048 -5.310 -17.619 1.00 82.06 105 GLY A C 1
ATOM 848 O O . GLY A 1 105 ? 0.234 -4.882 -16.806 1.00 82.06 105 GLY A O 1
ATOM 849 N N . TRP A 1 106 ? 1.248 -6.621 -17.789 1.00 84.06 106 TRP A N 1
ATOM 850 C CA . TRP A 1 106 ? 0.540 -7.655 -17.022 1.00 84.06 106 TRP A CA 1
ATOM 851 C C . TRP A 1 106 ? 0.826 -7.587 -15.513 1.00 84.06 106 TRP A C 1
ATOM 853 O O . TRP A 1 106 ? -0.085 -7.651 -14.691 1.00 84.06 106 TRP A O 1
ATOM 863 N N . GLN A 1 107 ? 2.096 -7.406 -15.143 1.00 84.94 107 GLN A N 1
ATOM 864 C CA . GLN A 1 107 ? 2.532 -7.291 -13.747 1.00 84.94 107 GLN A CA 1
ATOM 865 C C . GLN A 1 107 ? 2.001 -6.003 -13.105 1.00 84.94 107 GLN A C 1
ATOM 867 O O . GLN A 1 107 ? 1.565 -6.011 -11.955 1.00 84.94 107 GLN A O 1
ATOM 872 N N . TRP A 1 108 ? 1.955 -4.922 -13.885 1.00 88.38 108 TRP A N 1
ATOM 873 C CA . TRP A 1 108 ? 1.281 -3.680 -13.515 1.00 88.38 108 TRP A CA 1
ATOM 874 C C . TRP A 1 108 ? -0.207 -3.899 -13.211 1.00 88.38 108 TRP A C 1
ATOM 876 O O . TRP A 1 108 ? -0.684 -3.487 -12.153 1.00 88.38 108 TRP A O 1
ATOM 886 N N . GLY A 1 109 ? -0.923 -4.615 -14.080 1.00 88.00 109 GLY A N 1
ATOM 887 C CA . GLY A 1 109 ? -2.330 -4.957 -13.863 1.00 88.00 109 GLY A CA 1
ATOM 888 C C . GLY A 1 109 ? -2.560 -5.736 -12.565 1.00 88.00 109 GLY A C 1
ATOM 889 O O . GLY A 1 109 ? -3.416 -5.356 -11.768 1.00 88.00 109 GLY A O 1
ATOM 890 N N . ILE A 1 110 ? -1.749 -6.768 -12.304 1.00 87.00 110 ILE A N 1
ATOM 891 C CA . ILE A 1 110 ? -1.835 -7.563 -11.065 1.00 87.00 110 ILE A CA 1
ATOM 892 C C . ILE A 1 110 ? -1.635 -6.680 -9.830 1.00 87.00 110 ILE A C 1
ATOM 894 O O . ILE A 1 110 ? -2.419 -6.759 -8.886 1.00 87.00 110 ILE A O 1
ATOM 898 N N . SER A 1 111 ? -0.618 -5.815 -9.839 1.00 90.38 111 SER A N 1
ATOM 899 C CA . SER A 1 111 ? -0.342 -4.932 -8.700 1.00 90.38 111 SER A CA 1
ATOM 900 C C . SER A 1 111 ? -1.475 -3.939 -8.421 1.00 90.38 111 SER A C 1
ATOM 902 O O . SER A 1 111 ? -1.804 -3.694 -7.261 1.00 90.38 111 SER A O 1
ATOM 904 N N . LEU A 1 112 ? -2.132 -3.431 -9.471 1.00 91.62 112 LEU A N 1
ATOM 905 C CA . LEU A 1 112 ? -3.276 -2.534 -9.336 1.00 91.62 112 LEU A CA 1
ATOM 906 C C . LEU A 1 112 ? -4.496 -3.268 -8.766 1.00 91.62 112 LEU A C 1
ATOM 908 O O . LEU A 1 112 ? -5.166 -2.740 -7.883 1.00 91.62 112 LEU A O 1
ATOM 912 N N . VAL A 1 113 ? -4.763 -4.491 -9.235 1.00 91.50 113 VAL A N 1
ATOM 913 C CA . VAL A 1 113 ? -5.869 -5.328 -8.742 1.00 91.50 113 VAL A CA 1
ATOM 914 C C . VAL A 1 113 ? -5.665 -5.675 -7.268 1.00 91.50 113 VAL A C 1
ATOM 916 O O . VAL A 1 113 ? -6.583 -5.497 -6.471 1.00 91.50 113 VAL A O 1
ATOM 919 N N . LEU A 1 114 ? -4.460 -6.104 -6.879 1.00 89.25 114 LEU A N 1
ATOM 920 C CA . LEU A 1 114 ? -4.133 -6.395 -5.479 1.00 89.25 114 LEU A CA 1
ATOM 921 C C . LEU A 1 114 ? -4.248 -5.155 -4.586 1.00 89.25 114 LEU A C 1
ATOM 923 O O . LEU A 1 114 ? -4.753 -5.249 -3.468 1.00 89.25 114 LEU A O 1
ATOM 927 N N . GLY A 1 115 ? -3.835 -3.989 -5.086 1.00 90.25 115 GLY A N 1
ATOM 928 C CA . GLY A 1 115 ? -4.059 -2.723 -4.399 1.00 90.25 115 GLY A CA 1
ATOM 929 C C . GLY A 1 115 ? -5.547 -2.386 -4.259 1.00 90.25 115 GLY A C 1
ATOM 930 O O . GLY A 1 115 ? -5.980 -1.951 -3.196 1.00 90.25 115 GLY A O 1
ATOM 931 N N . ALA A 1 116 ? -6.352 -2.604 -5.299 1.00 90.31 116 ALA A N 1
ATOM 932 C CA . ALA A 1 116 ? -7.775 -2.277 -5.275 1.00 90.31 116 ALA A CA 1
ATOM 933 C C . ALA A 1 116 ? -8.552 -3.110 -4.241 1.00 90.31 116 ALA A C 1
ATOM 935 O O . ALA A 1 116 ? -9.513 -2.603 -3.666 1.00 90.31 116 ALA A O 1
ATOM 936 N N . ILE A 1 117 ? -8.110 -4.344 -3.954 1.00 91.25 117 ILE A N 1
ATOM 937 C CA . ILE A 1 117 ? -8.673 -5.214 -2.903 1.00 91.25 117 ILE A CA 1
ATOM 938 C C . ILE A 1 117 ? -8.513 -4.600 -1.500 1.00 91.25 117 ILE A C 1
ATOM 940 O O . ILE A 1 117 ? -9.331 -4.870 -0.621 1.00 91.25 117 ILE A O 1
ATOM 944 N N . THR A 1 118 ? -7.549 -3.702 -1.286 1.00 89.62 118 THR A N 1
ATOM 945 C CA . THR A 1 118 ? -7.411 -2.970 -0.016 1.00 89.62 118 THR A CA 1
ATOM 946 C C . THR A 1 118 ? -8.677 -2.177 0.326 1.00 89.62 118 THR A C 1
ATOM 948 O O . THR A 1 118 ? -9.069 -2.115 1.484 1.00 89.62 118 THR A O 1
ATOM 951 N N . ILE A 1 119 ? -9.381 -1.627 -0.672 1.00 88.38 119 ILE A N 1
ATOM 952 C CA . ILE A 1 119 ? -10.602 -0.836 -0.450 1.00 88.38 119 ILE A CA 1
ATOM 953 C C . ILE A 1 119 ? -11.712 -1.668 0.226 1.00 88.38 119 ILE A C 1
ATOM 955 O O . ILE A 1 119 ? -12.172 -1.270 1.301 1.00 88.38 119 ILE A O 1
ATOM 959 N N . PRO A 1 120 ? -12.170 -2.808 -0.339 1.00 88.88 120 PRO A N 1
ATOM 960 C CA . PRO A 1 120 ? -13.181 -3.631 0.315 1.00 88.88 120 PRO A CA 1
ATOM 961 C C . PRO A 1 120 ? -12.683 -4.246 1.626 1.00 88.88 120 PRO A C 1
ATOM 963 O O . PRO A 1 120 ? -13.477 -4.358 2.556 1.00 88.88 120 PRO A O 1
ATOM 966 N N . VAL A 1 121 ? -11.396 -4.592 1.751 1.00 88.19 121 VAL A N 1
ATOM 967 C CA . VAL A 1 121 ? -10.822 -5.078 3.022 1.00 88.19 121 VAL A CA 1
ATOM 968 C C . VAL A 1 121 ? -10.996 -4.030 4.118 1.00 88.19 121 VAL A C 1
ATOM 970 O O . VAL A 1 121 ? -11.589 -4.315 5.161 1.00 88.19 121 VAL A O 1
ATOM 973 N N . GLY A 1 122 ? -10.607 -2.791 3.845 1.00 86.50 122 GLY A N 1
ATOM 974 C CA . GLY A 1 122 ? -10.766 -1.686 4.772 1.00 86.50 122 GLY A CA 1
ATOM 975 C C . GLY A 1 122 ? -12.221 -1.377 5.133 1.00 86.50 122 GLY A C 1
ATOM 976 O O . GLY A 1 122 ? -12.514 -0.997 6.270 1.00 86.50 122 GLY A O 1
ATOM 977 N N . MET A 1 123 ? -13.160 -1.594 4.205 1.00 83.88 123 MET A N 1
ATOM 978 C CA . MET A 1 123 ? -14.599 -1.523 4.491 1.00 83.88 123 MET A CA 1
ATOM 979 C C . MET A 1 123 ? -15.052 -2.653 5.423 1.00 83.88 123 MET A C 1
ATOM 981 O O . MET A 1 123 ? -15.745 -2.387 6.406 1.00 83.88 123 MET A O 1
ATOM 985 N N . ILE A 1 124 ? -14.630 -3.894 5.168 1.00 85.81 124 ILE A N 1
ATOM 986 C CA . ILE A 1 124 ? -14.962 -5.061 6.000 1.00 85.81 124 ILE A CA 1
ATOM 987 C C . ILE A 1 124 ? -14.439 -4.866 7.426 1.00 85.81 124 ILE A C 1
ATOM 989 O O . ILE A 1 124 ? -15.176 -5.086 8.386 1.00 85.81 124 ILE A O 1
ATOM 993 N N . LEU A 1 125 ? -13.206 -4.381 7.591 1.00 84.81 125 LEU A N 1
ATOM 994 C CA . LEU A 1 125 ? -12.606 -4.133 8.906 1.00 84.81 125 LEU A CA 1
ATOM 995 C C . LEU A 1 125 ? -13.388 -3.115 9.744 1.00 84.81 125 LEU A C 1
ATOM 997 O O . LEU A 1 125 ? -13.391 -3.192 10.976 1.00 84.81 125 LEU A O 1
ATOM 1001 N N . ARG A 1 126 ? -14.079 -2.170 9.101 1.00 82.06 126 ARG A N 1
ATOM 1002 C CA . ARG A 1 126 ? -14.953 -1.209 9.790 1.00 82.06 126 ARG A CA 1
ATOM 1003 C C . ARG A 1 126 ? -16.250 -1.845 10.273 1.00 82.06 126 ARG A C 1
ATOM 1005 O O . ARG A 1 126 ? -16.768 -1.421 11.304 1.00 82.06 126 ARG A O 1
ATOM 1012 N N . CYS A 1 127 ? -16.738 -2.867 9.578 1.00 82.38 127 CYS A N 1
ATOM 1013 C CA . CYS A 1 127 ? -17.921 -3.625 9.978 1.00 82.38 127 CYS A CA 1
ATOM 1014 C C . CYS A 1 127 ? -17.656 -4.566 11.165 1.00 82.38 127 CYS A C 1
ATOM 1016 O O . CYS A 1 127 ? -18.606 -4.974 11.831 1.00 82.38 127 CYS A O 1
ATOM 1018 N N . ILE A 1 128 ? -16.396 -4.906 11.464 1.00 79.25 128 ILE A N 1
ATOM 1019 C CA . ILE A 1 128 ? -16.062 -5.829 12.559 1.00 79.25 128 ILE A CA 1
ATOM 1020 C C . ILE A 1 128 ? -16.253 -5.141 13.930 1.00 79.25 128 ILE A C 1
ATOM 1022 O O . ILE A 1 128 ? -15.616 -4.113 14.209 1.00 79.25 128 ILE A O 1
ATOM 1026 N N . PRO A 1 129 ? -17.091 -5.703 14.828 1.00 75.75 129 PRO A N 1
ATOM 1027 C CA . PRO A 1 129 ? -17.302 -5.170 16.170 1.00 75.75 129 PRO A CA 1
ATOM 1028 C C . PRO A 1 129 ? -16.117 -5.470 17.101 1.00 75.75 129 PRO A C 1
ATOM 1030 O O . PRO A 1 129 ? -15.507 -6.537 17.047 1.00 75.75 129 PRO A O 1
ATOM 1033 N N . ASP A 1 130 ? -15.843 -4.549 18.029 1.00 70.88 130 ASP A N 1
ATOM 1034 C CA . ASP A 1 130 ? -14.669 -4.594 18.923 1.00 70.88 130 ASP A CA 1
ATOM 1035 C C . ASP A 1 130 ? -14.626 -5.837 19.828 1.00 70.88 130 ASP A C 1
ATOM 1037 O O . ASP A 1 130 ? -13.554 -6.260 20.258 1.00 70.88 130 ASP A O 1
ATOM 1041 N N . ARG A 1 131 ? -15.779 -6.471 20.073 1.00 73.00 131 ARG A N 1
ATOM 1042 C CA . ARG A 1 131 ? -15.905 -7.660 20.931 1.00 73.00 131 ARG A CA 1
ATOM 1043 C C . ARG A 1 131 ? -15.092 -8.855 20.424 1.00 73.00 131 ARG A C 1
ATOM 1045 O O . ARG A 1 131 ? -14.507 -9.571 21.230 1.00 73.00 131 ARG A O 1
ATOM 1052 N N . VAL A 1 132 ? -15.024 -9.052 19.105 1.00 72.06 132 VAL A N 1
ATOM 1053 C CA . VAL A 1 132 ? -14.285 -10.175 18.498 1.00 72.06 132 VAL A CA 1
ATOM 1054 C C . VAL A 1 132 ? -12.777 -9.975 18.662 1.00 72.06 132 VAL A C 1
ATOM 1056 O O . VAL A 1 132 ? -12.052 -10.903 19.016 1.00 72.06 132 VAL A O 1
ATOM 1059 N N . LEU A 1 133 ? -12.312 -8.739 18.468 1.00 68.62 133 LEU A N 1
ATOM 1060 C CA . LEU A 1 133 ? -10.897 -8.399 18.577 1.00 68.62 133 LEU A CA 1
ATOM 1061 C C . LEU A 1 133 ? -10.410 -8.443 20.031 1.00 68.62 133 LEU A C 1
ATOM 1063 O O . LEU A 1 133 ? -9.331 -8.968 20.293 1.00 68.62 133 LEU A O 1
ATOM 1067 N N . LEU A 1 134 ? -11.211 -7.953 20.983 1.00 71.56 134 LEU A N 1
ATOM 1068 C CA . LEU A 1 134 ? -10.884 -8.025 22.411 1.00 71.56 134 LEU A CA 1
ATOM 1069 C C . LEU A 1 134 ? -10.744 -9.476 22.891 1.00 71.56 134 LEU A C 1
ATOM 1071 O O . LEU A 1 134 ? -9.768 -9.787 23.567 1.00 71.56 134 LEU A O 1
ATOM 1075 N N . GLY A 1 135 ? -11.635 -10.378 22.464 1.00 77.12 135 GLY A N 1
ATOM 1076 C CA . GLY A 1 135 ? -11.523 -11.806 22.782 1.00 77.12 135 GLY A CA 1
ATOM 1077 C C . GLY A 1 135 ? -10.243 -12.449 22.235 1.00 77.12 135 GLY A C 1
ATOM 1078 O O . GLY A 1 135 ? -9.587 -13.223 22.934 1.00 77.12 135 GLY A O 1
ATOM 1079 N N . PHE A 1 136 ? -9.832 -12.088 21.015 1.00 77.06 136 PHE A N 1
ATOM 1080 C CA . PHE A 1 136 ? -8.574 -12.563 20.433 1.00 77.06 136 PHE A CA 1
ATOM 1081 C C . PHE A 1 136 ? -7.346 -12.031 21.186 1.00 77.06 136 PHE A C 1
ATOM 1083 O O . PHE A 1 136 ? -6.428 -12.792 21.490 1.00 77.06 136 PHE A O 1
ATOM 1090 N N . VAL A 1 137 ? -7.334 -10.744 21.542 1.00 77.75 137 VAL A N 1
ATOM 1091 C CA . VAL A 1 137 ? -6.232 -10.139 22.306 1.00 77.75 137 VAL A CA 1
ATOM 1092 C C . VAL A 1 137 ? -6.149 -10.729 23.715 1.00 77.75 137 VAL A C 1
ATOM 1094 O O . VAL A 1 137 ? -5.048 -11.016 24.182 1.00 77.75 137 VAL A O 1
ATOM 1097 N N . ASP A 1 138 ? -7.280 -10.960 24.382 1.00 81.62 138 ASP A N 1
ATOM 1098 C CA . ASP A 1 138 ? -7.318 -11.626 25.687 1.00 81.62 138 ASP A CA 1
ATOM 1099 C C . ASP A 1 138 ? -6.787 -13.063 25.594 1.00 81.62 138 ASP A C 1
ATOM 1101 O O . ASP A 1 138 ? -5.991 -13.488 26.436 1.00 81.62 138 ASP A O 1
ATOM 1105 N N . MET A 1 139 ? -7.143 -13.795 24.535 1.00 81.25 139 MET A N 1
ATOM 1106 C CA . MET A 1 139 ? -6.594 -15.124 24.261 1.00 81.25 139 MET A CA 1
ATOM 1107 C C . MET A 1 139 ? -5.076 -15.075 24.043 1.00 81.25 139 MET A C 1
ATOM 1109 O O . MET A 1 139 ? -4.349 -15.863 24.648 1.00 81.25 139 MET A O 1
ATOM 1113 N N . LEU A 1 140 ? -4.572 -14.134 23.242 1.00 83.44 140 LEU A N 1
ATOM 1114 C CA . LEU A 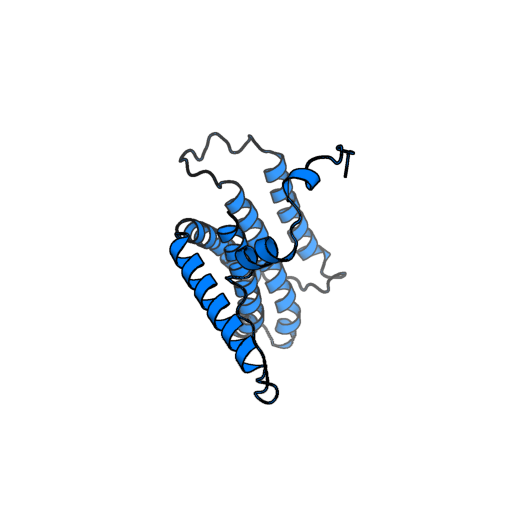1 140 ? -3.134 -13.966 23.018 1.00 83.44 140 LEU A CA 1
ATOM 1115 C C . LEU A 1 140 ? -2.386 -13.555 24.291 1.00 83.44 140 LEU A C 1
ATOM 1117 O O . LEU A 1 140 ? -1.305 -14.087 24.548 1.00 83.44 140 LEU A O 1
ATOM 1121 N N . ARG A 1 141 ? -2.951 -12.664 25.118 1.00 83.88 141 ARG A N 1
ATOM 1122 C CA . ARG A 1 141 ? -2.390 -12.312 26.436 1.00 83.88 141 ARG A CA 1
ATOM 1123 C C . ARG A 1 141 ? -2.316 -13.540 27.339 1.00 83.88 141 ARG A C 1
ATOM 1125 O O . ARG A 1 141 ? -1.288 -13.771 27.972 1.00 83.88 141 ARG A O 1
ATOM 1132 N N . LYS A 1 142 ? -3.354 -14.379 27.333 1.00 87.06 142 LYS A N 1
ATOM 1133 C CA . LYS A 1 142 ? -3.387 -15.635 28.093 1.00 87.06 142 LYS A CA 1
ATOM 1134 C C . LYS A 1 142 ? -2.342 -16.641 27.602 1.00 87.06 142 LYS A C 1
ATOM 1136 O O . LYS A 1 142 ? -1.697 -17.287 28.423 1.00 87.06 142 LYS A O 1
ATOM 1141 N N . LEU A 1 143 ? -2.140 -16.765 26.289 1.00 84.06 143 LEU A N 1
ATOM 1142 C CA . LEU A 1 143 ? -1.101 -17.629 25.714 1.00 84.06 143 LEU A CA 1
ATOM 1143 C C . LEU A 1 143 ? 0.313 -17.103 25.995 1.00 84.06 143 LEU A C 1
ATOM 1145 O O . LEU A 1 143 ? 1.205 -17.895 26.288 1.00 84.06 143 LEU A O 1
ATOM 1149 N N . ARG A 1 144 ? 0.515 -15.781 25.967 1.00 86.00 144 ARG A N 1
ATOM 1150 C CA . ARG A 1 144 ? 1.797 -15.155 26.322 1.00 86.00 144 ARG A CA 1
ATOM 1151 C C . ARG A 1 144 ? 2.159 -15.406 27.785 1.00 86.00 144 ARG A C 1
ATOM 1153 O O . ARG A 1 144 ? 3.250 -15.902 28.039 1.00 86.00 144 ARG A O 1
ATOM 1160 N N . GLY A 1 145 ? 1.219 -15.196 28.710 1.00 79.38 145 GLY A N 1
ATOM 1161 C CA . GLY A 1 145 ? 1.439 -15.486 30.132 1.00 79.38 145 GLY A CA 1
ATOM 1162 C C . GLY A 1 145 ? 1.737 -16.966 30.407 1.00 79.38 145 GLY A C 1
ATOM 1163 O O . GLY A 1 145 ? 2.567 -17.285 31.252 1.00 79.38 145 GLY A O 1
ATOM 1164 N N . ARG A 1 146 ? 1.133 -17.890 29.644 1.00 78.31 146 ARG A N 1
ATOM 1165 C CA . ARG A 1 146 ? 1.471 -19.325 29.711 1.00 78.31 146 ARG A CA 1
ATOM 1166 C C . ARG A 1 146 ? 2.888 -19.625 29.220 1.00 78.31 146 ARG A C 1
ATOM 1168 O O . ARG A 1 146 ? 3.544 -20.496 29.779 1.00 78.31 146 ARG A O 1
ATOM 1175 N N . ARG A 1 147 ? 3.359 -18.920 28.187 1.00 76.81 147 ARG A N 1
ATOM 1176 C CA . ARG A 1 147 ? 4.717 -19.086 27.650 1.00 76.81 147 ARG A CA 1
ATOM 1177 C C . ARG A 1 147 ? 5.781 -18.583 28.629 1.00 76.81 147 ARG A C 1
ATOM 1179 O O . ARG A 1 147 ? 6.823 -19.213 28.741 1.00 76.81 147 ARG A O 1
ATOM 1186 N N . GLU A 1 148 ? 5.498 -17.502 29.352 1.00 73.06 148 GLU A N 1
ATOM 1187 C CA . GLU A 1 148 ? 6.380 -16.962 30.398 1.00 73.06 148 GLU A CA 1
ATOM 1188 C C . GLU A 1 148 ? 6.471 -17.901 31.610 1.00 73.06 148 GLU A C 1
ATOM 1190 O O . GLU A 1 148 ? 7.564 -18.159 32.094 1.00 73.06 148 GLU A O 1
ATOM 1195 N N . GLN A 1 149 ? 5.356 -18.500 32.041 1.00 62.94 149 GLN A N 1
ATOM 1196 C CA . GLN A 1 149 ? 5.340 -19.484 33.137 1.00 62.94 149 GLN A CA 1
ATOM 1197 C C . GLN A 1 149 ? 6.052 -20.796 32.779 1.00 62.94 149 GLN A C 1
ATOM 1199 O O . GLN A 1 149 ? 6.675 -21.404 33.639 1.00 62.94 149 GLN A O 1
ATOM 1204 N N . ALA A 1 150 ? 5.991 -21.223 31.513 1.00 66.69 150 ALA A N 1
ATOM 1205 C CA . ALA A 1 150 ? 6.686 -22.420 31.035 1.00 66.69 150 ALA A CA 1
ATOM 1206 C C . ALA A 1 150 ? 8.200 -22.215 30.821 1.00 66.69 150 ALA A C 1
ATOM 1208 O O . ALA A 1 150 ? 8.929 -23.192 30.684 1.00 66.69 150 ALA A O 1
ATOM 1209 N N . ALA A 1 151 ? 8.668 -20.963 30.762 1.00 66.06 151 ALA A N 1
ATOM 1210 C CA . ALA A 1 151 ? 10.080 -20.625 30.598 1.00 66.06 151 ALA A CA 1
ATOM 1211 C C . ALA A 1 151 ? 10.828 -20.462 31.935 1.00 66.06 151 ALA A C 1
ATOM 1213 O O . ALA A 1 151 ? 12.043 -20.285 31.912 1.00 66.06 151 ALA A O 1
ATOM 1214 N N . ILE A 1 152 ? 10.130 -20.519 33.077 1.00 58.53 152 ILE A N 1
ATOM 1215 C CA . ILE A 1 152 ? 10.739 -20.526 34.413 1.00 58.53 152 ILE A CA 1
ATOM 1216 C C . ILE A 1 152 ? 10.995 -21.995 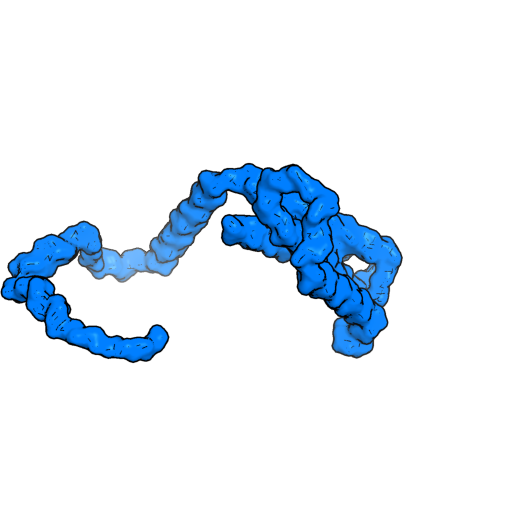34.805 1.00 58.53 152 ILE A C 1
ATOM 1218 O O . ILE A 1 152 ? 10.029 -22.737 34.986 1.00 58.53 152 ILE A O 1
ATOM 1222 N N . PRO A 1 153 ? 12.258 -22.446 34.925 1.00 62.66 153 PRO A N 1
ATOM 1223 C CA . PRO A 1 153 ? 12.583 -23.775 35.438 1.00 62.66 153 PRO A CA 1
ATOM 1224 C C . PRO A 1 153 ? 12.110 -23.930 36.890 1.00 62.66 153 PRO A C 1
ATOM 1226 O O . PRO A 1 153 ? 12.244 -23.009 37.694 1.00 62.66 153 PRO A O 1
ATOM 1229 N N . SER A 1 154 ? 11.583 -25.106 37.232 1.00 59.22 154 SER A N 1
ATOM 1230 C CA . SER A 1 154 ? 10.971 -25.438 38.531 1.00 59.22 154 SER A CA 1
ATOM 1231 C C . SER A 1 154 ? 11.954 -25.535 39.712 1.00 59.22 154 SER A C 1
ATOM 1233 O O . SER A 1 154 ? 11.577 -26.024 40.774 1.00 59.22 154 SER A O 1
ATOM 1235 N N . ASP A 1 155 ? 13.190 -25.058 39.565 1.00 55.41 155 ASP A N 1
ATOM 1236 C CA . ASP A 1 155 ? 14.280 -25.285 40.525 1.00 55.41 155 ASP A CA 1
ATOM 1237 C C . ASP A 1 155 ? 14.397 -24.156 41.571 1.00 55.41 155 ASP A C 1
ATOM 1239 O O . ASP A 1 155 ? 15.362 -24.091 42.328 1.00 55.41 155 ASP A O 1
ATOM 1243 N N . GLY A 1 156 ? 13.413 -23.251 41.626 1.00 50.47 156 GLY A N 1
ATOM 1244 C CA . GLY A 1 156 ? 13.409 -22.083 42.516 1.00 50.47 156 GLY A CA 1
ATOM 1245 C C . GLY A 1 156 ? 12.055 -21.768 43.153 1.00 50.47 156 GLY A C 1
ATOM 1246 O O . GLY A 1 156 ? 11.766 -20.604 43.425 1.00 50.47 156 GLY A O 1
ATOM 1247 N N . LEU A 1 157 ? 11.188 -22.766 43.355 1.00 59.19 157 LEU A N 1
ATOM 1248 C CA . LEU A 1 157 ? 9.870 -22.556 43.962 1.00 59.19 157 LEU A CA 1
ATOM 1249 C C . LEU A 1 157 ? 9.932 -22.460 45.502 1.00 59.19 157 LEU A C 1
ATOM 1251 O O . LEU A 1 157 ? 9.442 -23.347 46.181 1.00 59.19 157 LEU A O 1
ATOM 1255 N N . GLU A 1 158 ? 10.465 -21.359 46.030 1.00 50.03 158 GLU A N 1
ATOM 1256 C CA . GLU A 1 158 ? 10.125 -20.723 47.322 1.00 50.03 158 GLU A CA 1
ATOM 1257 C C . GLU A 1 158 ? 10.605 -19.259 47.189 1.00 50.03 158 GLU A C 1
ATOM 1259 O O . GLU A 1 158 ? 11.749 -19.022 46.827 1.00 50.03 158 GLU A O 1
ATOM 1264 N N . CYS A 1 159 ? 9.833 -18.181 47.325 1.00 41.47 159 CYS A N 1
ATOM 1265 C CA . CYS A 1 159 ? 8.601 -17.898 48.046 1.00 41.47 159 CYS A CA 1
ATOM 1266 C C . CYS A 1 159 ? 7.756 -16.887 47.247 1.00 41.47 159 CYS A C 1
ATOM 1268 O O . CYS A 1 159 ? 8.283 -15.972 46.615 1.00 41.47 159 CYS A O 1
ATOM 1270 N N . GLY A 1 160 ? 6.427 -16.991 47.338 1.00 42.56 160 GLY A N 1
ATOM 1271 C CA . GLY A 1 160 ? 5.547 -15.866 47.001 1.00 42.56 160 GLY A CA 1
ATOM 1272 C C . GLY A 1 160 ? 5.756 -14.675 47.954 1.00 42.56 160 GLY A C 1
ATOM 1273 O O . GLY A 1 160 ? 6.315 -14.836 49.038 1.00 42.56 160 GLY A O 1
ATOM 1274 N N . PRO A 1 161 ? 5.197 -13.501 47.614 1.00 47.41 161 PRO A N 1
ATOM 1275 C CA . PRO A 1 161 ? 3.822 -13.313 48.059 1.00 47.41 161 PRO A CA 1
ATOM 1276 C C . PRO A 1 161 ? 2.876 -12.742 46.997 1.00 47.41 161 PRO A C 1
ATOM 1278 O O . PRO A 1 161 ? 3.191 -11.849 46.213 1.00 47.41 161 PRO A O 1
ATOM 1281 N N . LYS A 1 162 ? 1.641 -13.250 47.054 1.00 48.25 162 LYS A N 1
ATOM 1282 C CA . LYS A 1 162 ? 0.445 -12.663 46.448 1.00 48.25 162 LYS A CA 1
ATOM 1283 C C . LYS A 1 162 ? 0.192 -11.284 47.068 1.00 48.25 162 LYS A C 1
ATOM 1285 O O . LYS A 1 162 ? -0.216 -11.192 48.221 1.00 48.25 162 LYS A O 1
ATOM 1290 N N . GLY A 1 163 ? 0.385 -10.221 46.294 1.00 37.41 163 GLY A N 1
ATOM 1291 C CA . GLY A 1 163 ? 0.207 -8.836 46.733 1.00 37.41 163 GLY A CA 1
ATOM 1292 C C . GLY A 1 163 ? -1.038 -8.147 46.169 1.00 37.41 163 GLY A C 1
ATOM 1293 O O . GLY A 1 163 ? -0.906 -7.086 45.582 1.00 37.41 163 GLY A O 1
ATOM 1294 N N . SER A 1 164 ? -2.241 -8.714 46.345 1.00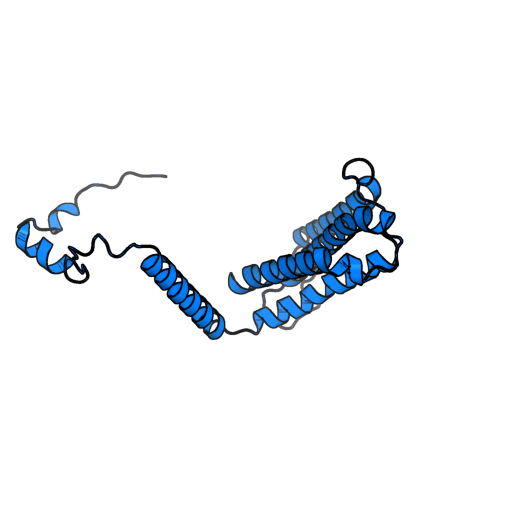 41.53 164 SER A N 1
ATOM 1295 C CA . SER A 1 164 ? -3.514 -7.970 46.167 1.00 41.53 164 SER A CA 1
ATOM 1296 C C . SER A 1 164 ? -4.131 -7.518 47.504 1.00 41.53 164 SER A C 1
ATOM 1298 O O . SER A 1 164 ? -5.232 -6.978 47.523 1.00 41.53 164 SER A O 1
ATOM 1300 N N . HIS A 1 165 ? -3.426 -7.710 48.627 1.00 37.69 165 HIS A N 1
ATOM 1301 C CA . HIS A 1 165 ? -3.861 -7.295 49.971 1.00 37.69 165 HIS A CA 1
ATOM 1302 C C . HIS A 1 165 ? -2.878 -6.340 50.687 1.00 37.69 165 HIS A C 1
ATOM 1304 O O . HIS A 1 165 ? -3.124 -5.953 51.828 1.00 37.69 165 HIS A O 1
ATOM 1310 N N . SER A 1 166 ? -1.794 -5.894 50.036 1.00 41.88 166 SER A N 1
ATOM 1311 C CA . SER A 1 166 ? -0.741 -5.094 50.697 1.00 41.88 166 SER A CA 1
ATOM 1312 C C . SER A 1 166 ? -1.080 -3.624 50.962 1.00 41.88 166 SER A C 1
ATOM 1314 O O . SER A 1 166 ? -0.388 -2.995 51.757 1.00 41.88 166 SER A O 1
ATOM 1316 N N . VAL A 1 167 ? -2.148 -3.066 50.382 1.00 46.84 167 VAL A N 1
ATOM 1317 C CA . VAL A 1 167 ? -2.493 -1.650 50.623 1.00 46.84 167 VAL A CA 1
ATOM 1318 C C . VAL A 1 167 ? -3.097 -1.445 52.022 1.00 46.84 167 VAL A C 1
ATOM 1320 O O . VAL A 1 167 ? -2.870 -0.415 52.639 1.00 46.84 167 VAL A O 1
ATOM 1323 N N . SER A 1 168 ? -3.774 -2.451 52.592 1.00 41.69 168 SER A N 1
ATOM 1324 C CA . SER A 1 168 ? -4.371 -2.344 53.936 1.00 41.69 168 SER A CA 1
ATOM 1325 C C . SER A 1 168 ? -3.379 -2.587 55.082 1.00 41.69 168 SER A C 1
ATOM 1327 O O . SER A 1 168 ? -3.692 -2.266 56.230 1.00 41.69 168 SER A O 1
ATOM 1329 N N . PHE A 1 169 ? -2.216 -3.187 54.805 1.00 43.22 169 PHE A N 1
ATOM 1330 C CA . PHE A 1 169 ? -1.249 -3.572 55.839 1.00 43.22 169 PHE A CA 1
ATOM 1331 C C . PHE A 1 169 ? -0.141 -2.528 56.021 1.00 43.22 169 PHE A C 1
ATOM 1333 O O . PHE A 1 169 ? 0.298 -2.297 57.145 1.00 43.22 169 PHE A O 1
ATOM 1340 N N . ILE A 1 170 ? 0.237 -1.818 54.950 1.00 46.50 170 ILE A N 1
ATOM 1341 C CA . ILE A 1 170 ? 1.198 -0.708 55.034 1.00 46.50 170 ILE A CA 1
ATOM 1342 C C . ILE A 1 170 ? 0.610 0.453 55.858 1.00 46.50 170 ILE A C 1
ATOM 1344 O O . ILE A 1 170 ? 1.306 0.986 56.712 1.00 46.50 170 ILE A O 1
ATOM 1348 N N . THR A 1 171 ? -0.693 0.745 55.749 1.00 46.41 171 THR A N 1
ATOM 1349 C CA . THR A 1 171 ? -1.375 1.767 56.576 1.00 46.41 171 THR A CA 1
ATOM 1350 C C . THR A 1 171 ? -1.407 1.433 58.075 1.00 46.41 171 THR A C 1
ATOM 1352 O O . THR A 1 171 ? -1.521 2.334 58.900 1.00 46.41 171 THR A O 1
ATOM 1355 N N . LYS A 1 172 ? -1.286 0.154 58.461 1.00 46.59 172 LYS A N 1
ATOM 1356 C CA . LYS A 1 172 ? -1.274 -0.258 59.876 1.00 46.59 172 LYS A CA 1
ATOM 1357 C C . LYS A 1 172 ? 0.115 -0.255 60.516 1.00 46.59 172 LYS A C 1
ATOM 1359 O O . LYS A 1 172 ? 0.186 -0.276 61.739 1.00 46.59 172 LYS A O 1
ATOM 1364 N N . LEU A 1 173 ? 1.192 -0.239 59.727 1.00 43.91 173 LEU A N 1
ATOM 1365 C CA . LEU A 1 173 ? 2.560 -0.377 60.244 1.00 43.91 173 LEU A CA 1
ATOM 1366 C C . LEU A 1 173 ? 3.364 0.924 60.282 1.00 43.91 173 LEU A C 1
ATOM 1368 O O . LEU A 1 173 ? 4.306 1.002 61.063 1.00 43.91 173 LEU A O 1
ATOM 1372 N N . THR A 1 174 ? 3.017 1.946 59.498 1.00 47.12 174 THR A N 1
ATOM 1373 C CA . THR A 1 174 ? 3.822 3.180 59.446 1.00 47.12 174 THR A CA 1
ATOM 1374 C C . THR A 1 174 ? 3.343 4.320 60.331 1.00 47.12 174 THR A C 1
ATOM 1376 O O . THR A 1 174 ? 4.098 5.273 60.467 1.00 47.12 174 THR A O 1
ATOM 1379 N N . GLY A 1 175 ? 2.152 4.268 60.946 1.00 46.69 175 GLY A N 1
ATOM 1380 C CA . GLY A 1 175 ? 1.688 5.319 61.875 1.00 46.69 175 GLY A CA 1
ATOM 1381 C C . GLY A 1 175 ? 1.815 6.755 61.336 1.00 46.69 175 GLY A C 1
ATOM 1382 O O . GLY A 1 175 ? 1.886 7.701 62.112 1.00 46.69 175 GLY A O 1
ATOM 1383 N N . CYS A 1 176 ? 1.895 6.912 60.014 1.00 40.78 176 CYS A N 1
ATOM 1384 C CA . CYS A 1 176 ? 2.211 8.157 59.341 1.00 40.78 176 CYS A CA 1
ATOM 1385 C C . CYS A 1 176 ? 0.974 8.533 58.539 1.00 40.78 176 CYS A C 1
ATOM 1387 O O . CYS A 1 176 ? 0.558 7.814 57.626 1.00 40.78 176 CYS A O 1
ATOM 1389 N N . ASN A 1 177 ? 0.329 9.600 58.989 1.00 44.78 177 ASN A N 1
ATOM 1390 C CA . ASN A 1 177 ? -0.916 10.084 58.435 1.00 44.78 177 ASN A CA 1
ATOM 1391 C C . ASN A 1 177 ? -0.641 10.608 57.017 1.00 44.78 177 ASN A C 1
ATOM 1393 O O . ASN A 1 177 ? 0.164 11.517 56.834 1.00 44.78 177 ASN A O 1
ATOM 1397 N N . VAL A 1 178 ? -1.273 10.008 56.006 1.00 51.25 178 VAL A N 1
ATOM 1398 C CA . VAL A 1 178 ? -1.039 10.326 54.580 1.00 51.25 178 VAL A CA 1
ATOM 1399 C C . VAL A 1 178 ? -1.521 11.746 54.225 1.00 51.25 178 VAL A C 1
ATOM 1401 O O . VAL A 1 178 ? -1.136 12.293 53.194 1.00 51.25 178 VAL A O 1
ATOM 1404 N N . ASP A 1 179 ? -2.289 12.379 55.114 1.00 45.50 179 ASP A N 1
ATOM 1405 C CA . ASP A 1 179 ? -2.825 13.731 54.941 1.00 45.50 179 ASP A CA 1
ATOM 1406 C C . ASP A 1 179 ? -1.757 14.845 54.972 1.00 45.50 179 ASP A C 1
ATOM 1408 O O . ASP A 1 179 ? -2.028 15.960 54.530 1.00 45.50 179 ASP A O 1
ATOM 1412 N N . GLU A 1 180 ? -0.526 14.569 55.420 1.00 48.94 180 GLU A N 1
ATOM 1413 C CA . GLU A 1 180 ? 0.546 15.581 55.494 1.00 48.94 180 GLU A CA 1
ATOM 1414 C C . GLU A 1 180 ? 1.405 15.677 54.215 1.00 48.94 180 GLU A C 1
ATOM 1416 O O . GLU A 1 180 ? 2.185 16.613 54.051 1.00 48.94 180 GLU A O 1
ATOM 1421 N N . ALA A 1 181 ? 1.228 14.767 53.249 1.00 45.28 181 ALA A N 1
ATOM 1422 C CA . ALA A 1 181 ? 1.936 14.812 51.962 1.00 45.28 181 ALA A CA 1
ATOM 1423 C C . ALA A 1 181 ? 1.265 15.732 50.914 1.00 45.28 181 ALA A C 1
ATOM 1425 O O . ALA A 1 181 ? 1.751 15.844 49.789 1.00 45.28 181 ALA A O 1
ATOM 1426 N N . ILE A 1 182 ? 0.160 16.401 51.273 1.00 46.78 182 ILE A N 1
ATOM 1427 C CA . ILE A 1 182 ? -0.619 17.303 50.396 1.00 46.78 182 ILE A CA 1
ATOM 1428 C C . ILE A 1 182 ? -0.077 18.753 50.413 1.00 46.78 182 ILE A C 1
ATOM 1430 O O . ILE A 1 182 ? -0.562 19.614 49.683 1.00 46.78 182 ILE A O 1
ATOM 1434 N N . LEU A 1 183 ? 0.981 19.043 51.178 1.00 46.88 183 LEU A N 1
ATOM 1435 C CA . LEU A 1 183 ? 1.653 20.349 51.185 1.00 46.88 183 LEU A CA 1
ATOM 1436 C C . LEU A 1 183 ? 3.073 20.258 50.618 1.00 46.88 183 LEU A C 1
ATOM 1438 O O . LEU A 1 183 ? 4.059 20.441 51.326 1.00 46.88 183 LEU A O 1
ATOM 1442 N N . MET A 1 184 ? 3.183 20.054 49.305 1.00 43.62 184 MET A N 1
ATOM 1443 C CA . MET A 1 184 ? 4.302 20.640 48.568 1.00 43.62 184 MET A CA 1
ATOM 1444 C C . MET A 1 184 ? 3.779 21.448 47.372 1.00 43.62 184 MET A C 1
ATOM 1446 O O . MET A 1 184 ? 2.961 20.939 46.605 1.00 43.62 184 MET A O 1
ATOM 1450 N N . PRO A 1 185 ? 4.193 22.723 47.252 1.00 44.66 185 PRO A N 1
ATOM 1451 C CA . PRO A 1 185 ? 3.665 23.662 46.272 1.00 44.66 185 PRO A CA 1
ATOM 1452 C C . PRO A 1 185 ? 4.073 23.288 44.845 1.00 44.66 185 PRO A C 1
ATOM 1454 O O . PRO A 1 185 ? 5.172 22.786 44.605 1.00 44.66 185 PRO A O 1
ATOM 1457 N N . GLU A 1 186 ? 3.176 23.574 43.900 1.00 55.28 186 GLU A N 1
ATOM 1458 C CA . GLU A 1 186 ? 3.420 23.453 42.465 1.00 55.28 186 GLU A CA 1
ATOM 1459 C C . GLU A 1 186 ? 4.702 24.170 42.012 1.00 55.28 186 GLU A C 1
ATOM 1461 O O . GLU A 1 186 ? 5.001 25.289 42.435 1.00 55.28 186 GLU A O 1
ATOM 1466 N N . SER A 1 187 ? 5.405 23.557 41.057 1.00 41.69 187 SER A N 1
ATOM 1467 C CA . SER A 1 187 ? 6.369 24.235 40.190 1.00 41.69 187 SER A CA 1
ATOM 1468 C C . SER A 1 187 ? 6.285 23.662 38.770 1.00 41.69 187 SER A C 1
ATOM 1470 O O . SER A 1 187 ? 6.024 22.468 38.610 1.00 41.69 187 SER A O 1
ATOM 1472 N N . PRO A 1 188 ? 6.482 24.497 37.734 1.00 53.78 188 PRO A N 1
ATOM 1473 C CA . PRO A 1 188 ? 5.783 24.369 36.468 1.00 53.78 188 PRO A CA 1
ATOM 1474 C C . PRO A 1 188 ? 6.667 23.802 35.342 1.00 53.78 188 PRO A C 1
ATOM 1476 O O . PRO A 1 188 ? 7.891 23.848 35.410 1.00 53.78 188 PRO A O 1
ATOM 1479 N N . TYR A 1 189 ? 6.008 23.359 34.265 1.00 46.22 189 TYR A N 1
ATOM 1480 C CA . TYR A 1 189 ? 6.564 23.032 32.942 1.00 46.22 189 TYR A CA 1
ATOM 1481 C C . TYR A 1 189 ? 7.575 21.871 32.841 1.00 46.22 189 TYR A C 1
ATOM 1483 O O . TYR A 1 189 ? 8.777 22.034 33.060 1.00 46.22 189 TYR A O 1
ATOM 1491 N N . ARG A 1 190 ? 7.114 20.754 32.265 1.00 41.75 190 ARG A N 1
ATOM 1492 C CA . ARG A 1 190 ? 7.698 20.217 31.025 1.00 41.75 190 ARG A CA 1
ATOM 1493 C C . ARG A 1 190 ? 6.675 19.399 30.245 1.00 41.75 190 ARG A C 1
ATOM 1495 O O . ARG A 1 190 ? 5.991 18.574 30.882 1.00 41.75 190 ARG A O 1
#

Organism: Polytolypa hystricis (strain UAMH7299) (NCBI:txid1447883)

Sequence (190 aa):
MWKVIVGEEIYQLAASYILHFAGPRFLPSDNDTKESRLPALVFNTFMWMQTFNLINNRRVDSHVGVFWGIRRGYYLLIAMLAIIGGQITIMFVGGTVFSVHRLNGWQWGISLVLGAITIPVGMILRCIPDRVLLGFVDMLRKLRGRREQAAIPSDGLECGPKGSHSVSFITKLTGCNVDEAILMPESPYR

Secondary structure (DSSP, 8-state):
-HHHHHHHHHHHHHHHHHHHHHHHHH--S-HHHHHHHHHHHHHHHHHHHHHHHHHHHH--------SSSTTS-HHHHHHHHHHHHHHHHHHHHHHHHS--PPPPHHHHHHHHHHHHHHHHHHHHHHHS-HHHHHHHHHHHHHHHHHHHHHTS-GGG-------SSTHHHHHHHS---GGGGG--------

pLDDT: mean 72.24, std 16.96, range [37.41, 93.94]

Radius of gyration: 27.16 Å; chains: 1; bounding box: 44×50×80 Å